Protein AF-A0A6G3Z363-F1 (afdb_monomer_lite)

Foldseek 3Di:
DDDWDKDAAAPVRHDPQPRHRGPKIFTADPVRDGFKMFAAPDDAADPQKDFPDADPVGTTIIGGPPPPDPPVCPPPPPPQPQPADPDQWDKDQFDQFFVGDTDGFDDDVPKGKIKTKQFFCDPVDRDTQKIKIKIAIPDQVVCVVVVHDRMDIFIWGWDDDPVGTTIHRPGNPDDDTDWRCLVVQLVCLLVLHEEEEEFDDVVQSVCSRRVHHYTYHRNGQPPLLNVCVSNLVSQVNCVVVVRNYEYEYEFPLDPCRCPRRVPVNVVSCVVSPGHYDYDDNPD

Radius of gyration: 28.02 Å; chains: 1; bounding box: 51×46×89 Å

pLDDT: mean 88.98, std 11.03, range [45.69, 98.38]

Structure (mmCIF, N/CA/C/O backbone):
data_AF-A0A6G3Z363-F1
#
_entry.id   AF-A0A6G3Z363-F1
#
loop_
_atom_site.group_PDB
_atom_site.id
_atom_site.type_symbol
_atom_site.label_atom_id
_atom_site.label_alt_id
_atom_site.label_comp_id
_atom_site.label_asym_id
_atom_site.label_entity_id
_atom_site.label_seq_id
_atom_site.pdbx_PDB_ins_code
_atom_site.Cartn_x
_atom_site.Cartn_y
_atom_site.Cartn_z
_atom_site.occupancy
_atom_site.B_iso_or_equiv
_atom_site.auth_seq_id
_atom_site.auth_comp_id
_atom_site.auth_asym_id
_atom_site.auth_atom_id
_atom_site.pdbx_PDB_model_num
ATOM 1 N N . MET A 1 1 ? -20.453 2.073 26.637 1.00 46.00 1 MET A N 1
ATOM 2 C CA . MET A 1 1 ? -20.067 0.734 27.133 1.00 46.00 1 MET A CA 1
ATOM 3 C C . MET A 1 1 ? -19.668 0.894 28.586 1.00 46.00 1 MET A C 1
ATOM 5 O O . MET A 1 1 ? -18.731 1.637 28.836 1.00 46.00 1 MET A O 1
ATOM 9 N N . ASN A 1 2 ? -20.384 0.274 29.525 1.00 50.69 2 ASN A N 1
ATOM 10 C CA . ASN A 1 2 ? -19.940 0.257 30.920 1.00 50.69 2 ASN A CA 1
ATOM 11 C C . ASN A 1 2 ? -18.829 -0.789 31.048 1.00 50.69 2 ASN A C 1
ATOM 13 O O . ASN A 1 2 ? -19.009 -1.936 30.629 1.00 50.69 2 ASN A O 1
ATOM 17 N N . ALA A 1 3 ? -17.665 -0.354 31.528 1.00 61.47 3 ALA A N 1
ATOM 18 C CA . ALA A 1 3 ? -16.541 -1.233 31.815 1.00 61.47 3 ALA A CA 1
ATOM 19 C C . ALA A 1 3 ? -16.926 -2.193 32.949 1.00 61.47 3 ALA A C 1
ATOM 21 O O . ALA A 1 3 ? -17.624 -1.795 33.882 1.00 61.47 3 ALA A O 1
ATOM 22 N N . ASP A 1 4 ? -16.493 -3.450 32.852 1.00 76.69 4 ASP A N 1
ATOM 23 C CA . ASP A 1 4 ? -16.643 -4.391 33.961 1.00 76.69 4 ASP A CA 1
ATOM 24 C C . ASP A 1 4 ? -15.776 -3.881 35.124 1.00 76.69 4 ASP A C 1
ATOM 26 O O . ASP A 1 4 ? -14.622 -3.493 34.920 1.00 76.69 4 ASP A O 1
A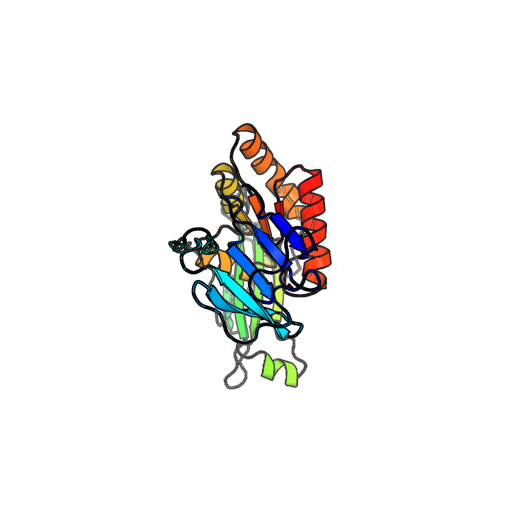TOM 30 N N . ILE A 1 5 ? -16.341 -3.830 36.331 1.00 84.44 5 ILE A N 1
ATOM 31 C CA . ILE A 1 5 ? -15.614 -3.361 37.513 1.00 84.44 5 ILE A CA 1
ATOM 32 C C . ILE A 1 5 ? -14.808 -4.542 38.046 1.00 84.44 5 ILE A C 1
ATOM 34 O O . ILE A 1 5 ? -15.370 -5.569 38.434 1.00 84.44 5 ILE A O 1
ATOM 38 N N . GLN A 1 6 ? -13.486 -4.392 38.048 1.00 91.12 6 GLN A N 1
ATOM 39 C CA . GLN A 1 6 ? -12.559 -5.371 38.601 1.00 91.12 6 GLN A CA 1
ATOM 40 C C . GLN A 1 6 ? -11.977 -4.849 39.913 1.00 91.12 6 GLN A C 1
ATOM 42 O O . GLN A 1 6 ? -11.474 -3.728 39.971 1.00 91.12 6 GLN A O 1
ATOM 47 N N . PHE A 1 7 ? -11.998 -5.686 40.947 1.00 94.81 7 PHE A N 1
ATOM 48 C CA . PHE A 1 7 ? -11.351 -5.401 42.226 1.00 94.81 7 PHE A CA 1
ATOM 49 C C . PHE A 1 7 ? -10.851 -6.685 42.890 1.00 94.81 7 PHE A C 1
ATOM 51 O O . PHE A 1 7 ? -11.268 -7.794 42.552 1.00 94.81 7 PHE A O 1
ATOM 58 N N . GLU A 1 8 ? -9.908 -6.535 43.814 1.00 96.44 8 GLU A N 1
ATOM 59 C CA . GLU A 1 8 ? -9.409 -7.648 44.616 1.00 96.44 8 GLU A CA 1
ATOM 60 C C . GLU A 1 8 ? -10.393 -7.973 45.748 1.00 96.44 8 GLU A C 1
ATOM 62 O O . GLU A 1 8 ? -10.998 -7.071 46.341 1.00 96.44 8 GLU A O 1
ATOM 67 N N . ALA A 1 9 ? -10.563 -9.264 46.039 1.00 96.38 9 ALA A N 1
ATOM 68 C CA . ALA A 1 9 ? -11.307 -9.720 47.205 1.00 96.38 9 ALA A CA 1
ATOM 69 C C . ALA A 1 9 ? -10.742 -9.064 48.473 1.00 96.38 9 ALA A C 1
ATOM 71 O O . ALA A 1 9 ? -9.541 -8.829 48.579 1.00 96.38 9 ALA A O 1
ATOM 72 N N . ASN A 1 10 ? -11.622 -8.747 49.418 1.00 97.25 10 ASN A N 1
ATOM 73 C CA . ASN A 1 10 ? -11.272 -8.079 50.671 1.00 97.25 10 ASN A CA 1
ATOM 74 C C . ASN A 1 10 ? -12.221 -8.524 51.790 1.00 97.25 10 ASN A C 1
ATOM 76 O O . ASN A 1 10 ? -13.160 -9.282 51.557 1.00 97.25 10 ASN A O 1
ATOM 80 N N . ARG A 1 11 ? -12.008 -8.041 53.019 1.00 96.38 11 ARG A N 1
ATOM 81 C CA . ARG A 1 11 ? -12.805 -8.461 54.189 1.00 96.38 11 ARG A CA 1
ATOM 82 C C . ARG A 1 11 ? -14.304 -8.195 54.055 1.00 96.38 11 ARG A C 1
ATOM 84 O O . ARG A 1 11 ? -15.096 -8.921 54.642 1.00 96.38 11 ARG A O 1
ATOM 91 N N . GLN A 1 12 ? -14.692 -7.150 53.328 1.00 96.81 12 GLN A N 1
ATOM 92 C CA . GLN A 1 12 ? -16.099 -6.804 53.104 1.00 96.81 12 GLN A CA 1
ATOM 93 C C . GLN A 1 12 ? -16.704 -7.619 51.957 1.00 96.81 12 GLN A C 1
ATOM 95 O O . GLN A 1 12 ? -17.915 -7.807 51.899 1.00 96.81 12 GLN A O 1
ATOM 100 N N . THR A 1 13 ? -15.875 -8.088 51.025 1.00 95.62 13 THR A N 1
ATOM 101 C CA . THR A 1 13 ? -16.294 -8.877 49.862 1.00 95.62 13 THR A CA 1
ATOM 102 C C . THR A 1 13 ? -15.295 -10.013 49.628 1.00 95.62 13 THR A C 1
ATOM 104 O O . THR A 1 13 ? -14.425 -9.902 48.756 1.00 95.62 13 THR A O 1
ATOM 107 N N . PRO A 1 14 ? -15.365 -11.089 50.434 1.00 97.81 14 PRO A N 1
ATOM 108 C CA . PRO A 1 14 ? -14.481 -12.233 50.268 1.00 97.81 14 PRO A CA 1
ATOM 109 C C . PRO A 1 14 ? -14.791 -12.966 48.961 1.00 97.81 14 PRO A C 1
ATOM 111 O O . PRO A 1 14 ? -15.880 -12.850 48.392 1.00 97.81 14 PRO A O 1
ATOM 114 N N . CYS A 1 15 ? -13.830 -13.751 48.482 1.00 97.62 15 CYS A N 1
ATOM 115 C CA . CYS A 1 15 ? -14.016 -14.586 47.306 1.00 97.62 15 CYS A CA 1
ATOM 116 C C . CYS A 1 15 ? -15.136 -15.609 47.555 1.00 97.62 15 CYS A C 1
ATOM 118 O O . CYS A 1 15 ? -15.002 -16.433 48.459 1.00 97.62 15 CYS A O 1
ATOM 120 N N . PRO A 1 16 ? -16.210 -15.640 46.749 1.00 96.88 16 PRO A N 1
ATOM 121 C CA . PRO A 1 16 ? -17.314 -16.571 46.972 1.00 96.88 16 PRO A CA 1
ATOM 122 C C . PRO A 1 16 ? -16.965 -18.031 46.632 1.00 96.88 16 PRO A C 1
ATOM 124 O O . PRO A 1 16 ? -17.780 -18.907 46.892 1.00 96.88 16 PRO A O 1
ATOM 127 N N . LEU A 1 17 ? -15.783 -18.307 46.061 1.00 97.06 17 LEU A N 1
ATOM 128 C CA . LEU A 1 17 ? -15.316 -19.675 45.798 1.00 97.06 17 LEU A CA 1
ATOM 129 C C . LEU A 1 17 ? -14.542 -20.261 46.980 1.00 97.06 17 LEU A C 1
ATOM 131 O O . LEU A 1 17 ? -14.819 -21.376 47.403 1.00 97.06 17 LEU A O 1
ATOM 135 N N . CYS A 1 18 ? -13.583 -19.507 47.525 1.00 97.56 18 CYS A N 1
ATOM 136 C CA . CYS A 1 18 ? -12.659 -20.005 48.550 1.00 97.56 18 CYS A CA 1
ATOM 137 C C . CYS A 1 18 ? -12.795 -19.317 49.916 1.00 97.56 18 CYS A C 1
ATOM 139 O O . CYS A 1 18 ? -12.091 -19.684 50.849 1.00 97.56 18 CYS A O 1
ATOM 141 N N . GLY A 1 19 ? -13.626 -18.280 50.040 1.00 97.38 19 GLY A N 1
ATOM 142 C CA . GLY A 1 19 ? -13.835 -17.519 51.278 1.00 97.38 19 GLY A CA 1
ATOM 143 C C . GLY A 1 19 ? -12.697 -16.569 51.676 1.00 97.38 19 GLY A C 1
ATOM 144 O O . GLY A 1 19 ? -12.855 -15.808 52.626 1.00 97.38 19 GLY A O 1
ATOM 145 N N . HIS A 1 20 ? -11.568 -16.573 50.962 1.00 97.56 20 HIS A N 1
ATOM 146 C CA . HIS A 1 20 ? -10.430 -15.702 51.264 1.00 97.56 20 HIS A CA 1
ATOM 147 C C . HIS A 1 20 ? -10.678 -14.243 50.858 1.00 97.56 20 HIS A C 1
ATOM 149 O O . HIS A 1 20 ? -11.351 -13.946 49.870 1.00 97.56 20 HIS A O 1
ATOM 155 N N . ASP A 1 21 ? -10.082 -13.333 51.621 1.00 96.88 21 ASP A N 1
ATOM 156 C CA . ASP A 1 21 ? -10.208 -11.879 51.523 1.00 96.88 21 ASP A CA 1
ATOM 157 C C . ASP A 1 21 ? -9.001 -11.207 50.840 1.00 96.88 21 ASP A C 1
ATOM 159 O O . ASP A 1 21 ? -8.745 -10.034 51.080 1.00 96.88 21 ASP A O 1
ATOM 163 N N . HIS A 1 22 ? -8.221 -11.947 50.049 1.00 94.12 22 HIS A N 1
ATOM 164 C CA . HIS A 1 22 ? -7.042 -11.450 49.327 1.00 94.12 22 HIS A CA 1
ATOM 165 C C . HIS A 1 22 ? -6.672 -12.412 48.180 1.00 94.12 22 HIS A C 1
ATOM 167 O O . HIS A 1 22 ? -7.242 -13.498 48.101 1.00 94.12 22 HIS A O 1
ATOM 173 N N . TYR A 1 23 ? -5.780 -12.026 47.256 1.00 93.44 23 TYR A N 1
ATOM 174 C CA . TYR A 1 23 ? -5.258 -12.820 46.117 1.00 93.44 23 TYR A CA 1
ATOM 175 C C . TYR A 1 23 ? -6.280 -13.397 45.113 1.00 93.44 23 TYR A C 1
ATOM 177 O O . TYR A 1 23 ? -5.900 -14.091 44.160 1.00 93.44 23 TYR A O 1
ATOM 185 N N . CYS A 1 24 ? -7.567 -13.091 45.269 1.00 96.88 24 CYS A N 1
ATOM 186 C CA . CYS A 1 24 ? -8.606 -13.379 44.285 1.00 96.88 24 CYS A CA 1
ATOM 187 C C . CYS A 1 24 ? -9.071 -12.086 43.621 1.00 96.88 24 CYS A C 1
ATOM 189 O O . CYS A 1 24 ? -9.275 -11.084 44.300 1.00 96.88 24 CYS A O 1
ATOM 191 N N . PHE A 1 25 ? -9.304 -12.117 42.311 1.00 97.50 25 PHE A N 1
ATOM 192 C CA . PHE A 1 25 ? -9.890 -10.984 41.591 1.00 97.50 25 PHE A CA 1
ATOM 193 C C . PHE A 1 25 ? -11.353 -11.260 41.278 1.00 97.50 25 PHE A C 1
ATOM 195 O O . PHE A 1 25 ? -11.674 -12.297 40.694 1.00 97.50 25 PHE A O 1
ATOM 202 N N . LEU A 1 26 ? -12.222 -10.325 41.654 1.00 97.19 26 LEU A N 1
ATOM 203 C CA . LEU A 1 26 ? -13.659 -10.370 41.422 1.00 97.19 26 LEU A CA 1
ATOM 204 C C . LEU A 1 26 ? -14.001 -9.417 40.276 1.00 97.19 26 LEU A C 1
ATOM 206 O O . LEU A 1 26 ? -13.555 -8.269 40.253 1.00 97.19 26 LEU A O 1
ATOM 210 N N . ILE A 1 27 ? -14.776 -9.906 39.311 1.00 95.00 27 ILE A N 1
ATOM 211 C CA . ILE A 1 27 ? -15.199 -9.141 38.139 1.00 95.00 27 ILE A CA 1
ATOM 212 C C . ILE A 1 27 ? -16.723 -9.071 38.163 1.00 95.00 27 ILE A C 1
ATOM 214 O O . ILE A 1 27 ? -17.412 -10.088 38.004 1.00 95.00 27 ILE A O 1
ATOM 218 N N . GLN A 1 28 ? -17.241 -7.864 38.383 1.00 93.94 28 GLN A N 1
ATOM 219 C CA . GLN A 1 28 ? -18.674 -7.595 38.392 1.00 93.94 28 GLN A CA 1
ATOM 220 C C . GLN A 1 28 ? -19.226 -7.461 36.975 1.00 93.94 28 GLN A C 1
ATOM 222 O O . GLN A 1 28 ? -18.649 -6.771 36.133 1.00 93.94 28 GLN A O 1
ATOM 227 N N . GLY A 1 29 ? -20.366 -8.108 36.733 1.00 87.62 29 GLY A N 1
ATOM 228 C CA . GLY A 1 29 ? -21.167 -7.910 35.532 1.00 87.62 29 GLY A CA 1
ATOM 229 C C . GLY A 1 29 ? -22.040 -6.656 35.598 1.00 87.62 29 GLY A C 1
ATOM 230 O O . GLY A 1 29 ? -22.003 -5.883 36.555 1.00 87.62 29 GLY A O 1
ATOM 231 N N . LEU A 1 30 ? -22.880 -6.472 34.576 1.00 82.12 30 LEU A N 1
ATOM 232 C CA . LEU A 1 30 ? -23.729 -5.280 34.418 1.00 82.12 30 LEU A CA 1
ATOM 233 C C . LEU A 1 30 ? -24.765 -5.099 35.537 1.00 82.12 30 LEU A C 1
ATOM 235 O O . LEU A 1 30 ? -25.173 -3.976 35.812 1.00 82.12 30 LEU A O 1
ATOM 239 N N . GLU A 1 31 ? -25.178 -6.191 36.178 1.00 86.25 31 GLU A N 1
ATOM 240 C CA . GLU A 1 31 ? -26.156 -6.190 37.274 1.00 86.25 31 GLU A CA 1
ATOM 241 C C . GLU A 1 31 ? -25.492 -6.030 38.657 1.00 86.25 31 GLU A C 1
ATOM 243 O O . GLU A 1 31 ? -26.151 -6.155 39.683 1.00 86.25 31 GLU A O 1
ATOM 248 N N . GLY A 1 32 ? -24.174 -5.789 38.712 1.00 89.25 32 GLY A N 1
ATOM 249 C CA . GLY A 1 32 ? -23.414 -5.641 39.962 1.00 89.25 32 GLY A CA 1
ATOM 250 C C . GLY A 1 32 ? -23.079 -6.961 40.670 1.00 89.25 32 GLY A C 1
ATOM 251 O O . GLY A 1 32 ? -22.354 -6.971 41.665 1.00 89.25 32 GLY A O 1
ATOM 252 N N . HIS A 1 33 ? -23.555 -8.092 40.152 1.00 92.50 33 HIS A N 1
ATOM 253 C CA . HIS A 1 33 ? -23.184 -9.420 40.632 1.00 92.50 33 HIS A CA 1
ATOM 254 C C . HIS A 1 33 ? -21.774 -9.818 40.177 1.00 92.50 33 HIS A C 1
ATOM 256 O O . HIS A 1 33 ? -21.341 -9.447 39.086 1.00 92.50 33 HIS A O 1
ATOM 262 N N . ILE A 1 34 ? -21.065 -10.610 40.991 1.00 95.69 34 ILE A N 1
ATOM 263 C CA . ILE A 1 34 ? -19.789 -11.209 40.582 1.00 95.69 34 ILE A CA 1
ATOM 264 C C . ILE A 1 34 ? -20.073 -12.298 39.543 1.00 95.69 34 ILE A C 1
ATOM 266 O O . ILE A 1 34 ? -20.633 -13.344 39.870 1.00 95.69 34 ILE A O 1
ATOM 270 N N . ASP A 1 35 ? -19.669 -12.055 38.300 1.00 95.06 35 ASP A N 1
ATOM 271 C CA . ASP A 1 35 ? -19.890 -12.986 37.189 1.00 95.06 35 ASP A CA 1
ATOM 272 C C . ASP A 1 35 ? -18.637 -13.789 36.844 1.00 95.06 35 ASP A C 1
ATOM 274 O O . ASP A 1 35 ? -18.745 -14.898 36.313 1.00 95.06 35 ASP A O 1
ATOM 278 N N . LYS A 1 36 ? -17.445 -13.256 37.147 1.00 96.25 36 LYS A N 1
ATOM 279 C CA . LYS A 1 36 ? -16.171 -13.956 36.949 1.00 96.25 36 LYS A CA 1
ATOM 280 C C . LYS A 1 36 ? -15.221 -13.753 38.115 1.00 96.25 36 LYS A C 1
ATOM 282 O O . LYS A 1 36 ? -15.205 -12.694 38.741 1.00 96.25 36 LYS A O 1
ATOM 287 N N . ILE A 1 37 ? -14.417 -14.778 38.375 1.00 97.38 37 ILE A N 1
ATOM 288 C CA . ILE A 1 37 ? -13.449 -14.799 39.470 1.00 97.38 37 ILE A CA 1
ATOM 289 C C . ILE A 1 37 ? -12.149 -15.422 38.984 1.00 97.38 37 ILE A C 1
ATOM 291 O O . ILE A 1 37 ? -12.167 -16.465 38.333 1.00 97.38 37 ILE A O 1
ATOM 295 N N . VAL A 1 38 ? -11.026 -14.806 39.340 1.00 97.69 38 VAL A N 1
ATOM 296 C CA . VAL A 1 38 ? -9.708 -15.446 39.282 1.00 97.69 38 VAL A CA 1
ATOM 297 C C . VAL A 1 38 ? -9.354 -15.881 40.697 1.00 97.69 38 VAL A C 1
ATOM 299 O O . VAL A 1 38 ? -9.146 -15.022 41.555 1.00 97.69 38 VAL A O 1
ATOM 302 N N . CYS A 1 39 ? -9.322 -17.188 40.953 1.00 98.00 39 CYS A N 1
ATOM 303 C CA . CYS A 1 39 ? -9.099 -17.748 42.284 1.00 98.00 39 CYS A CA 1
ATOM 304 C C . CYS A 1 39 ? -7.811 -18.575 42.341 1.00 98.00 39 CYS A C 1
ATOM 306 O O . CYS A 1 39 ? -7.555 -19.409 41.474 1.00 98.00 39 CYS A O 1
ATOM 308 N N . GLN A 1 40 ? -7.011 -18.342 43.384 1.00 97.38 40 GLN A N 1
ATOM 309 C CA . GLN A 1 40 ? -5.749 -19.044 43.632 1.00 97.38 40 GLN A CA 1
ATOM 310 C C . GLN A 1 40 ? -5.926 -20.403 44.327 1.00 97.38 40 GLN A C 1
ATOM 312 O O . GLN A 1 40 ? -5.070 -21.267 44.175 1.00 97.38 40 GLN A O 1
ATOM 317 N N . TRP A 1 41 ? -6.998 -20.578 45.104 1.00 97.44 41 TRP A N 1
ATOM 318 C CA . TRP A 1 41 ? -7.154 -21.715 46.027 1.00 97.44 41 TRP A CA 1
ATOM 319 C C . TRP A 1 41 ? -8.259 -22.696 45.645 1.00 97.44 41 TRP A C 1
ATOM 321 O O . TRP A 1 41 ? -8.462 -23.688 46.333 1.00 97.44 41 TRP A O 1
ATOM 331 N N . THR A 1 42 ? -9.023 -22.398 44.596 1.00 97.56 42 THR A N 1
ATOM 332 C CA . THR A 1 42 ? -10.075 -23.288 44.098 1.00 97.56 42 THR A CA 1
ATOM 333 C C . THR A 1 42 ? -9.573 -23.970 42.838 1.00 97.56 42 THR A C 1
ATOM 335 O O . THR A 1 42 ? -9.285 -23.290 41.853 1.00 97.56 42 THR A O 1
ATOM 338 N N . ASP A 1 43 ? -9.494 -25.298 42.869 1.00 96.00 43 ASP A N 1
ATOM 339 C CA . ASP A 1 43 ? -9.109 -26.105 41.710 1.00 96.00 43 ASP A CA 1
ATOM 340 C C . ASP A 1 43 ? -10.333 -26.570 40.909 1.00 96.00 43 ASP A C 1
ATOM 342 O O . ASP A 1 43 ? -10.352 -26.479 39.679 1.00 96.00 43 ASP A O 1
ATOM 346 N N . GLU A 1 44 ? -11.392 -27.007 41.587 1.00 96.88 44 GLU A N 1
ATOM 347 C CA . GLU A 1 44 ? -12.627 -27.485 40.960 1.00 96.88 44 GLU A CA 1
ATOM 348 C C . GLU A 1 44 ? -13.767 -26.484 41.150 1.00 96.88 44 GLU A C 1
ATOM 350 O O . GLU A 1 44 ? -13.906 -25.870 42.206 1.00 96.88 44 GLU A O 1
ATOM 355 N N . ALA A 1 45 ? -14.579 -26.284 40.109 1.00 96.19 45 ALA A N 1
ATOM 356 C CA . ALA A 1 45 ? -15.662 -25.309 40.163 1.00 96.19 45 ALA A CA 1
ATOM 357 C C . ALA A 1 45 ? -16.798 -25.810 41.079 1.00 96.19 45 ALA A C 1
ATOM 359 O O . ALA A 1 45 ? -17.319 -26.900 40.832 1.00 96.19 45 ALA A O 1
ATOM 360 N N . PRO A 1 46 ? -17.207 -25.038 42.104 1.00 96.31 46 PRO A N 1
ATOM 361 C CA . PRO A 1 46 ? -18.341 -25.399 42.949 1.00 96.31 46 PRO A CA 1
ATOM 362 C C . PRO A 1 46 ? -19.673 -25.254 42.198 1.00 96.31 46 PRO A C 1
ATOM 364 O O . PRO A 1 46 ? -19.740 -24.702 41.097 1.00 96.31 46 PRO A O 1
ATOM 367 N N . GLU A 1 47 ? -20.763 -25.722 42.810 1.00 97.00 47 GLU A N 1
ATOM 368 C CA . GLU A 1 47 ? -22.102 -25.612 42.230 1.00 97.00 47 GLU A CA 1
ATOM 369 C C . GLU A 1 47 ? -22.454 -24.154 41.877 1.00 97.00 47 GLU A C 1
ATOM 371 O O . GLU A 1 47 ? -22.192 -23.216 42.631 1.00 97.00 47 GLU A O 1
ATOM 376 N N . GLY A 1 48 ? -23.028 -23.955 40.687 1.00 96.12 48 GLY A N 1
ATOM 377 C CA . GLY A 1 48 ? -23.344 -22.626 40.159 1.00 96.12 48 GLY A CA 1
ATOM 378 C C . GLY A 1 48 ? -22.169 -21.904 39.491 1.00 96.12 48 GLY A C 1
ATOM 379 O O . GLY A 1 48 ? -22.360 -20.791 39.001 1.00 96.12 48 GLY A O 1
ATOM 380 N N . TRP A 1 49 ? -20.990 -22.524 39.406 1.00 97.56 49 TRP A N 1
ATOM 381 C CA . TRP A 1 49 ? -19.819 -21.996 38.708 1.00 97.56 49 TRP A CA 1
ATOM 382 C C . TRP A 1 49 ? -19.267 -23.006 37.705 1.00 97.56 49 TRP A C 1
ATOM 384 O O . TRP A 1 49 ? -19.355 -24.213 37.901 1.00 97.56 49 TRP A O 1
ATOM 394 N N . ASP A 1 50 ? -18.655 -22.499 36.640 1.00 96.81 50 ASP A N 1
ATOM 395 C CA . ASP A 1 50 ? -17.924 -23.297 35.661 1.00 96.81 50 ASP A CA 1
ATOM 396 C C . ASP A 1 50 ? -16.479 -22.773 35.564 1.00 96.81 50 ASP A C 1
ATOM 398 O O . ASP A 1 50 ? -16.243 -21.559 35.503 1.00 96.81 50 ASP A O 1
ATOM 402 N N . ARG A 1 51 ? -15.489 -23.677 35.549 1.00 97.06 51 ARG A N 1
ATOM 403 C CA . ARG A 1 51 ? -14.078 -23.322 35.324 1.00 97.06 51 ARG A CA 1
ATOM 404 C C . ARG A 1 51 ? -13.874 -23.075 33.832 1.00 97.06 51 ARG A C 1
ATOM 406 O O . ARG A 1 51 ? -14.012 -23.988 33.026 1.00 97.06 51 ARG A O 1
ATOM 413 N N . THR A 1 52 ? -13.557 -21.840 33.459 1.00 95.50 52 THR A N 1
ATOM 414 C CA . THR A 1 52 ? -13.431 -21.418 32.054 1.00 95.50 52 THR A CA 1
ATOM 415 C C . THR A 1 52 ? -11.988 -21.316 31.578 1.00 95.50 52 THR A C 1
ATOM 417 O O . THR A 1 52 ? -11.752 -21.204 30.376 1.00 95.50 52 THR A O 1
ATOM 420 N N . GLY A 1 53 ? -11.013 -21.379 32.486 1.00 95.25 53 GLY A N 1
ATOM 421 C CA . GLY A 1 53 ? -9.607 -21.408 32.110 1.00 95.25 53 GLY A CA 1
ATOM 422 C C . GLY A 1 53 ? -8.651 -21.327 33.291 1.00 95.25 53 GLY A C 1
ATOM 423 O O . GLY A 1 53 ? -9.027 -21.538 34.446 1.00 95.25 53 GLY A O 1
ATOM 424 N N . THR A 1 54 ? -7.407 -20.998 32.962 1.00 97.38 54 THR A N 1
ATOM 425 C CA . THR A 1 54 ? -6.310 -20.785 33.905 1.00 97.38 54 THR A CA 1
ATOM 426 C C . THR A 1 54 ? -5.511 -19.566 33.435 1.00 97.38 54 THR A C 1
ATOM 428 O O . THR A 1 54 ? -5.293 -19.395 32.234 1.00 97.38 54 THR A O 1
ATOM 431 N N . THR A 1 55 ? -5.110 -18.686 34.347 1.00 95.12 55 THR A N 1
ATOM 432 C CA . THR A 1 55 ? -4.245 -17.532 34.055 1.00 95.12 55 THR A CA 1
ATOM 433 C C . THR A 1 55 ? -2.794 -17.962 33.805 1.00 95.12 55 THR A C 1
ATOM 435 O O . THR A 1 55 ? -2.405 -19.097 34.078 1.00 95.12 55 THR A O 1
ATOM 438 N N . LYS A 1 56 ? -1.952 -17.042 33.308 1.00 94.00 56 LYS A N 1
ATOM 439 C CA . LYS A 1 56 ? -0.520 -17.310 33.059 1.00 94.00 56 LYS A CA 1
ATOM 440 C C . LYS A 1 56 ? 0.260 -17.711 34.320 1.00 94.00 56 LYS A C 1
ATOM 442 O O . LYS A 1 56 ? 1.237 -18.438 34.210 1.00 94.00 56 LYS A O 1
ATOM 447 N N . ASP A 1 57 ? -0.169 -17.246 35.491 1.00 93.94 57 ASP A N 1
ATOM 448 C CA . ASP A 1 57 ? 0.411 -17.582 36.799 1.00 93.94 57 ASP A CA 1
ATOM 449 C C . ASP A 1 57 ? -0.217 -18.836 37.443 1.00 93.94 57 ASP A C 1
ATOM 451 O O . ASP A 1 57 ? 0.086 -19.154 38.588 1.00 93.94 57 ASP A O 1
ATOM 455 N N . GLY A 1 58 ? -1.074 -19.566 36.719 1.00 95.19 58 GLY A N 1
ATOM 456 C CA . GLY A 1 58 ? -1.618 -20.855 37.155 1.00 95.19 58 GLY A CA 1
ATOM 457 C C . GLY A 1 58 ? -2.930 -20.792 37.944 1.00 95.19 58 GLY A C 1
ATOM 458 O O . GLY A 1 58 ? -3.456 -21.841 38.308 1.00 95.19 58 GLY A O 1
ATOM 459 N N . ARG A 1 59 ? -3.503 -19.606 38.182 1.00 97.06 59 ARG A N 1
ATOM 460 C CA . ARG A 1 59 ? -4.772 -19.456 38.920 1.00 97.06 59 ARG A CA 1
ATOM 461 C C . ARG A 1 59 ? -5.980 -19.854 38.082 1.00 97.06 59 ARG A C 1
ATOM 463 O O . ARG A 1 59 ? -6.033 -19.591 36.881 1.00 97.06 59 ARG A O 1
ATOM 470 N N . GLY A 1 60 ? -6.983 -20.455 38.715 1.00 97.50 60 GLY A N 1
ATOM 471 C CA . GLY A 1 60 ? -8.221 -20.844 38.044 1.00 97.50 60 GLY A CA 1
ATOM 472 C C . GLY A 1 60 ? -9.089 -19.632 37.698 1.00 97.50 60 GLY A C 1
ATOM 473 O O . GLY A 1 60 ? -9.263 -18.726 38.513 1.00 97.50 60 GLY A O 1
ATOM 474 N N . ILE A 1 61 ? -9.654 -19.621 36.489 1.00 97.56 61 ILE A N 1
ATOM 475 C CA . ILE A 1 61 ? -10.659 -18.643 36.059 1.00 97.56 61 ILE A CA 1
ATOM 476 C C . ILE A 1 61 ? -12.023 -19.326 36.093 1.00 97.56 61 ILE A C 1
ATOM 478 O O . ILE A 1 61 ? -12.236 -20.343 35.430 1.00 97.56 61 ILE A O 1
ATOM 482 N N . PHE A 1 62 ? -12.954 -18.739 36.832 1.00 97.44 62 PHE A N 1
ATOM 483 C CA . PHE A 1 62 ? -14.296 -19.262 37.045 1.00 97.44 62 PHE A CA 1
ATOM 484 C C . PHE A 1 62 ? -15.335 -18.259 36.562 1.00 97.44 62 PHE A C 1
ATOM 486 O O . PHE A 1 62 ? -15.129 -17.043 36.610 1.00 97.44 62 PHE A O 1
ATOM 493 N N . SER A 1 63 ? -16.457 -18.756 36.061 1.00 96.31 63 SER A N 1
ATOM 494 C CA . SER A 1 63 ? -17.591 -17.936 35.638 1.00 96.31 63 SER A CA 1
ATOM 495 C C . SER A 1 63 ? -18.878 -18.487 36.227 1.00 96.31 63 SER A C 1
ATOM 497 O O . SER A 1 63 ? -19.075 -19.700 36.246 1.00 96.31 63 SER A O 1
ATOM 499 N N . ARG A 1 64 ? -19.744 -17.603 36.721 1.00 96.06 64 ARG A N 1
ATOM 500 C CA . ARG A 1 64 ? -21.037 -17.990 37.286 1.00 96.06 64 ARG A CA 1
ATOM 501 C C . ARG A 1 64 ? -21.895 -18.600 36.176 1.00 96.06 64 ARG A C 1
ATOM 503 O O . ARG A 1 64 ? -22.020 -18.021 35.096 1.00 96.06 64 ARG A O 1
ATOM 510 N N . ARG A 1 65 ? -22.472 -19.777 36.409 1.00 94.81 65 ARG A N 1
ATOM 511 C CA . ARG A 1 65 ? -23.293 -20.483 35.420 1.00 94.81 65 ARG A CA 1
ATOM 512 C C . ARG A 1 65 ? -24.500 -19.620 35.056 1.00 94.81 65 ARG A C 1
ATOM 514 O O . ARG A 1 65 ? -25.195 -19.108 35.928 1.00 94.81 65 ARG A O 1
ATOM 521 N N . GLY A 1 66 ? -24.733 -19.429 33.760 1.00 90.00 66 GLY A N 1
ATOM 522 C CA . GLY A 1 66 ? -25.795 -18.549 33.261 1.00 90.00 66 GLY A CA 1
ATOM 523 C C . GLY A 1 66 ? -25.452 -17.056 33.269 1.00 90.00 66 GLY A C 1
ATOM 524 O O . GLY A 1 66 ? -26.198 -16.281 32.669 1.00 90.00 66 GLY A O 1
ATOM 525 N N . ALA A 1 67 ? -24.313 -16.638 33.843 1.00 88.25 67 ALA A N 1
ATOM 526 C CA . ALA A 1 67 ? -23.801 -15.300 33.579 1.00 88.25 67 ALA A CA 1
ATOM 527 C C . ALA A 1 67 ? -23.592 -15.169 32.072 1.00 88.25 67 ALA A C 1
ATOM 529 O O . ALA A 1 67 ? -22.967 -16.032 31.441 1.00 88.25 67 ALA A O 1
ATOM 530 N N . ARG A 1 68 ? -24.134 -14.100 31.477 1.00 72.69 68 ARG A N 1
ATOM 531 C CA . ARG A 1 68 ? -23.885 -13.793 30.071 1.00 72.69 68 ARG A CA 1
ATOM 532 C C . ARG A 1 68 ? -22.383 -13.629 29.913 1.00 72.69 68 ARG A C 1
ATOM 534 O O . ARG A 1 68 ? -21.826 -12.573 30.205 1.00 72.69 68 ARG A O 1
ATOM 541 N N . GLN A 1 69 ? -21.716 -14.661 29.400 1.00 66.50 69 GLN A N 1
ATOM 542 C CA . GLN A 1 69 ? -20.428 -14.444 28.782 1.00 66.50 69 GLN A CA 1
ATOM 543 C C . GLN A 1 69 ? -20.704 -13.395 27.716 1.00 66.50 69 GLN A C 1
ATOM 545 O O . GLN A 1 69 ? -21.488 -13.640 26.794 1.00 66.50 69 GLN A O 1
ATOM 550 N N . LYS A 1 70 ? -20.091 -12.213 27.850 1.00 60.69 70 LYS A N 1
ATOM 551 C CA . LYS A 1 70 ? -19.807 -11.406 26.674 1.00 60.69 70 LYS A CA 1
ATOM 552 C C . LYS A 1 70 ? -19.044 -12.368 25.776 1.00 60.69 70 LYS A C 1
ATOM 554 O O . LYS A 1 70 ? -17.837 -12.547 25.939 1.00 60.69 70 LYS A O 1
ATOM 559 N N . ARG A 1 71 ? -19.756 -13.043 24.860 1.00 52.59 71 ARG A N 1
ATOM 560 C CA . ARG A 1 71 ? -19.158 -13.449 23.600 1.00 52.59 71 ARG A CA 1
ATOM 561 C C . ARG A 1 71 ? -18.419 -12.189 23.219 1.00 52.59 71 ARG A C 1
ATOM 563 O O . ARG A 1 71 ? -19.046 -11.125 23.210 1.00 52.59 71 ARG A O 1
ATOM 570 N N . LYS A 1 72 ? -17.092 -12.262 23.071 1.00 53.91 72 LYS A N 1
ATOM 571 C CA . LYS A 1 72 ? -16.414 -11.203 22.339 1.00 53.91 72 LYS A CA 1
ATOM 572 C C . LYS A 1 72 ? -17.286 -11.084 21.102 1.00 53.91 72 LYS A C 1
ATOM 574 O O . LYS A 1 72 ? -17.377 -12.050 20.344 1.00 53.91 72 LYS A O 1
ATOM 579 N N . HIS A 1 73 ? -18.048 -9.997 21.006 1.00 45.69 73 HIS A N 1
ATOM 580 C CA . HIS A 1 73 ? -18.608 -9.581 19.747 1.00 45.69 73 HIS A CA 1
ATOM 581 C C . HIS A 1 73 ? -17.323 -9.249 19.004 1.00 45.69 73 HIS A C 1
ATOM 583 O O . HIS A 1 73 ? -16.836 -8.125 19.018 1.00 45.69 73 HIS A O 1
ATOM 589 N N . PHE A 1 74 ? -16.684 -10.290 18.461 1.00 48.47 74 PHE A N 1
ATOM 590 C CA . PHE A 1 74 ? -16.051 -10.125 17.189 1.00 48.47 74 PHE A CA 1
ATOM 591 C C . PHE A 1 74 ? -17.144 -9.427 16.385 1.00 48.47 74 PHE A C 1
ATOM 593 O O . PHE A 1 74 ? -18.299 -9.887 16.450 1.00 48.47 74 PHE A O 1
ATOM 600 N N . PRO A 1 75 ? -16.851 -8.249 15.807 1.00 52.44 75 PRO A N 1
ATOM 601 C CA . PRO A 1 75 ? -17.807 -7.639 14.897 1.00 52.44 75 PRO A CA 1
ATOM 602 C C . PRO A 1 75 ? -18.315 -8.770 14.010 1.00 52.44 75 PRO A C 1
ATOM 604 O O . PRO A 1 75 ? -17.505 -9.637 13.654 1.00 52.44 75 PRO A O 1
ATOM 607 N N . ASP A 1 76 ? -19.641 -8.838 13.828 1.00 52.91 76 ASP A N 1
ATOM 608 C CA . ASP A 1 76 ? -20.304 -9.885 13.045 1.00 52.91 76 ASP A CA 1
ATOM 609 C C . ASP A 1 76 ? -19.372 -10.281 11.914 1.00 52.91 76 ASP A C 1
ATOM 611 O O . ASP A 1 76 ? -18.863 -9.376 11.256 1.00 52.91 76 ASP A O 1
ATOM 615 N N . ILE A 1 77 ? -19.035 -11.570 11.778 1.00 51.31 77 ILE A N 1
ATOM 616 C CA . ILE A 1 77 ? -18.085 -12.013 10.753 1.00 51.31 77 ILE A CA 1
ATOM 617 C C . ILE A 1 77 ? -18.654 -11.526 9.424 1.00 51.31 77 ILE A C 1
ATOM 619 O O . ILE A 1 77 ? -19.587 -12.118 8.883 1.00 51.31 77 ILE A O 1
ATOM 623 N N . VAL A 1 78 ? -18.148 -10.385 8.959 1.00 57.34 78 VAL A N 1
ATOM 624 C CA . VAL A 1 78 ? -18.579 -9.785 7.714 1.00 57.34 78 VAL A CA 1
ATOM 625 C C . VAL A 1 78 ? -17.882 -10.631 6.681 1.00 57.34 78 VAL A C 1
ATOM 627 O O . VAL A 1 78 ? -16.665 -10.552 6.514 1.00 57.34 78 VAL A O 1
ATOM 630 N N . GLU A 1 79 ? -18.649 -11.505 6.043 1.00 59.09 79 GLU A N 1
ATOM 631 C CA . GLU A 1 79 ? -18.173 -12.190 4.861 1.00 59.09 79 GLU A CA 1
ATOM 632 C C . GLU A 1 79 ? -17.820 -11.114 3.832 1.00 59.09 79 GLU A C 1
ATOM 634 O O . GLU A 1 79 ? -18.688 -10.410 3.306 1.00 59.09 79 GLU A O 1
ATOM 639 N N . LEU A 1 80 ? -16.520 -10.931 3.608 1.00 61.59 80 LEU A N 1
ATOM 640 C CA . LEU A 1 80 ? -16.033 -10.035 2.577 1.00 61.59 80 LEU A CA 1
ATOM 641 C C . LEU A 1 80 ? -16.457 -10.627 1.236 1.00 61.59 80 LEU A C 1
ATOM 643 O O . LEU A 1 80 ? -15.936 -11.655 0.804 1.00 61.59 80 LEU A O 1
ATOM 647 N N . LYS A 1 81 ? -17.408 -9.972 0.569 1.00 72.06 81 LYS A N 1
ATOM 648 C CA . LYS A 1 81 ? -17.681 -10.246 -0.839 1.00 72.06 81 LYS A CA 1
ATOM 649 C C . LYS A 1 81 ? -16.487 -9.746 -1.636 1.00 72.06 81 LYS A C 1
ATOM 651 O O . LYS A 1 81 ? -16.316 -8.544 -1.820 1.00 72.06 81 LYS A O 1
ATOM 656 N N . ILE A 1 82 ? -15.638 -10.678 -2.053 1.00 80.38 82 ILE A N 1
ATOM 657 C CA . ILE A 1 82 ? -14.473 -10.370 -2.874 1.00 80.38 82 ILE A CA 1
ATOM 658 C C . ILE A 1 82 ? -14.972 -10.036 -4.277 1.00 80.38 82 ILE A C 1
ATOM 660 O O . ILE A 1 82 ? -15.325 -10.916 -5.059 1.00 80.38 82 ILE A O 1
ATOM 664 N N . GLU A 1 83 ? -14.998 -8.749 -4.595 1.00 82.00 83 GLU A N 1
ATOM 665 C CA . GLU A 1 83 ? -15.176 -8.274 -5.961 1.00 82.00 83 GLU A CA 1
ATOM 666 C C . GLU A 1 83 ? -13.794 -8.111 -6.590 1.00 82.00 83 GLU A C 1
ATOM 668 O O . GLU A 1 83 ? -13.104 -7.114 -6.378 1.00 82.00 83 GLU A O 1
ATOM 673 N N . HIS A 1 84 ? -13.354 -9.127 -7.334 1.00 80.88 84 HIS A N 1
ATOM 674 C CA . HIS A 1 84 ? -12.068 -9.079 -8.020 1.00 80.88 84 HIS A CA 1
ATOM 675 C C . HIS A 1 84 ? -12.007 -7.871 -8.958 1.00 80.88 84 HIS A C 1
ATOM 677 O O . HIS A 1 84 ? -12.829 -7.734 -9.868 1.00 80.88 84 HIS A O 1
ATOM 683 N N . ARG A 1 85 ? -11.002 -7.010 -8.773 1.00 84.38 85 ARG A N 1
ATOM 684 C CA . ARG A 1 85 ? -10.759 -5.911 -9.710 1.00 84.38 85 ARG A CA 1
ATOM 685 C C . ARG A 1 85 ? -10.095 -6.447 -10.975 1.00 84.38 85 ARG A C 1
ATOM 687 O O . ARG A 1 85 ? -9.179 -7.263 -10.902 1.00 84.38 85 ARG A O 1
ATOM 694 N N . GLY A 1 86 ? -10.560 -5.979 -12.131 1.00 83.75 86 GLY A N 1
ATOM 695 C CA . GLY A 1 86 ? -9.973 -6.310 -13.430 1.00 83.75 86 GLY A CA 1
ATOM 696 C C . GLY A 1 86 ? -8.584 -5.695 -13.651 1.00 83.75 86 GLY A C 1
ATOM 697 O O . GLY A 1 86 ? -8.079 -4.904 -12.843 1.00 83.75 86 GLY A O 1
ATOM 698 N N . ASP A 1 87 ? -7.980 -6.054 -14.785 1.00 88.62 87 ASP A N 1
ATOM 699 C CA . ASP A 1 87 ? -6.704 -5.518 -15.283 1.00 88.62 87 ASP A CA 1
ATOM 700 C C . ASP A 1 87 ? -5.536 -5.664 -14.297 1.00 88.62 87 ASP A C 1
ATOM 702 O O . ASP A 1 87 ? -4.730 -4.744 -14.094 1.00 88.62 87 ASP A O 1
ATOM 706 N N . ILE A 1 88 ? -5.467 -6.825 -13.645 1.00 90.50 88 ILE A N 1
ATOM 707 C CA . ILE A 1 88 ? -4.329 -7.215 -12.817 1.00 90.50 88 ILE A CA 1
ATOM 708 C C . ILE A 1 88 ? -3.195 -7.651 -13.756 1.00 90.50 88 ILE A C 1
ATOM 710 O O . ILE A 1 88 ? -3.400 -8.545 -14.579 1.00 90.50 88 ILE A O 1
ATOM 714 N N . PRO A 1 89 ? -2.002 -7.042 -13.671 1.00 93.12 89 PRO A N 1
ATOM 715 C CA . PRO A 1 89 ? -0.873 -7.454 -14.485 1.00 93.12 89 PRO A CA 1
ATOM 716 C C . PRO A 1 89 ? -0.452 -8.886 -14.139 1.00 93.12 89 PRO A C 1
ATOM 718 O O . PRO A 1 89 ? -0.422 -9.292 -12.978 1.00 93.12 89 PRO A O 1
ATOM 721 N N . GLU A 1 90 ? -0.091 -9.648 -15.166 1.00 94.31 90 GLU A N 1
ATOM 722 C CA . GLU A 1 90 ? 0.316 -11.044 -15.028 1.00 94.31 90 GLU A CA 1
ATOM 723 C C . GLU A 1 90 ? 1.829 -11.210 -15.165 1.00 94.31 90 GLU A C 1
ATOM 725 O O . GLU A 1 90 ? 2.517 -10.437 -15.843 1.00 94.31 90 GLU A O 1
ATOM 730 N N . TRP A 1 91 ? 2.345 -12.267 -14.539 1.00 94.88 91 TRP A N 1
ATOM 731 C CA . TRP A 1 91 ? 3.718 -12.702 -14.746 1.00 94.88 91 TRP A CA 1
ATOM 732 C C . TRP A 1 91 ? 3.887 -13.300 -16.142 1.00 94.88 91 TRP A C 1
ATOM 734 O O . TRP A 1 91 ? 3.132 -14.174 -16.560 1.00 94.88 91 TRP A O 1
ATOM 744 N N . LYS A 1 92 ? 4.936 -12.864 -16.832 1.00 94.88 92 LYS A N 1
ATOM 745 C CA . LYS A 1 92 ? 5.319 -13.288 -18.176 1.00 94.88 92 LYS A CA 1
ATOM 746 C C . LYS A 1 92 ? 6.699 -13.930 -18.144 1.00 94.88 92 LYS A C 1
ATOM 748 O O . LYS A 1 92 ? 7.553 -13.571 -17.337 1.00 94.88 92 LYS A O 1
ATOM 753 N N . ASP A 1 93 ? 6.928 -14.861 -19.055 1.00 92.69 93 ASP A N 1
ATOM 754 C CA . ASP A 1 93 ? 8.220 -15.512 -19.313 1.00 92.69 93 ASP A CA 1
ATOM 755 C C . ASP A 1 93 ? 9.111 -14.729 -20.299 1.00 92.69 93 ASP A C 1
ATOM 757 O O . ASP A 1 93 ? 10.204 -15.164 -20.667 1.00 92.69 93 ASP A O 1
ATOM 761 N N . HIS A 1 94 ? 8.652 -13.553 -20.718 1.00 91.06 94 HIS A N 1
ATOM 762 C CA . HIS A 1 94 ? 9.339 -12.647 -21.623 1.00 91.06 94 HIS A CA 1
ATOM 763 C C . HIS A 1 94 ? 9.174 -11.199 -21.157 1.00 91.06 94 HIS A C 1
ATOM 765 O O . HIS A 1 94 ? 8.251 -10.859 -20.413 1.00 91.06 94 HIS A O 1
ATOM 771 N N . LEU A 1 95 ? 10.067 -10.341 -21.635 1.00 90.31 95 LEU A N 1
ATOM 772 C CA . LEU A 1 95 ? 9.923 -8.892 -21.583 1.00 90.31 95 LEU A CA 1
ATOM 773 C C . LEU A 1 95 ? 9.644 -8.354 -22.976 1.00 90.31 95 LEU A C 1
ATOM 775 O O . LEU A 1 95 ? 10.016 -8.974 -23.967 1.00 90.31 95 LEU A O 1
ATOM 779 N N . LEU A 1 96 ? 9.010 -7.192 -23.039 1.00 85.75 96 LEU A N 1
ATOM 780 C CA . LEU A 1 96 ? 9.011 -6.396 -24.254 1.00 85.75 96 LEU A CA 1
ATOM 781 C C . LEU A 1 96 ? 10.204 -5.445 -24.183 1.00 85.75 96 LEU A C 1
ATOM 783 O O . LEU A 1 96 ? 10.386 -4.752 -23.177 1.00 85.75 96 LEU A O 1
ATOM 787 N N . ASP A 1 97 ? 11.040 -5.455 -25.213 1.00 83.31 97 ASP A N 1
ATOM 788 C CA . ASP A 1 97 ? 12.171 -4.544 -25.314 1.00 83.31 97 ASP A CA 1
ATOM 789 C C . ASP A 1 97 ? 11.732 -3.103 -25.613 1.00 83.31 97 ASP A C 1
ATOM 791 O O . ASP A 1 97 ? 10.547 -2.759 -25.591 1.00 83.31 97 ASP A O 1
ATOM 795 N N . MET A 1 98 ? 12.707 -2.234 -25.888 1.00 78.88 98 MET A N 1
ATOM 796 C CA . MET A 1 98 ? 12.451 -0.820 -26.171 1.00 78.88 98 MET A CA 1
ATOM 797 C C . MET A 1 98 ? 11.588 -0.595 -27.425 1.00 78.88 98 MET A C 1
ATOM 799 O O . MET A 1 98 ? 10.979 0.465 -27.540 1.00 78.88 98 MET A O 1
ATOM 803 N N . ARG A 1 99 ? 11.524 -1.581 -28.330 1.00 77.69 99 ARG A N 1
ATOM 804 C CA . ARG A 1 99 ? 10.761 -1.581 -29.587 1.00 77.69 99 ARG A CA 1
ATOM 805 C C . ARG A 1 99 ? 9.472 -2.404 -29.501 1.00 77.69 99 ARG A C 1
ATOM 807 O O . ARG A 1 99 ? 8.733 -2.485 -30.477 1.00 77.69 99 ARG A O 1
ATOM 814 N N . GLY A 1 100 ? 9.183 -3.001 -28.344 1.00 80.50 100 GLY A N 1
ATOM 815 C CA . GLY A 1 100 ? 8.034 -3.884 -28.162 1.00 80.50 100 GLY A CA 1
ATOM 816 C C . GLY A 1 100 ? 8.272 -5.321 -28.635 1.00 80.50 100 GLY A C 1
ATOM 817 O O . GLY A 1 100 ? 7.324 -6.106 -28.680 1.00 80.50 100 GLY A O 1
ATOM 818 N N . GLU A 1 101 ? 9.506 -5.694 -28.972 1.00 85.81 101 GLU A N 1
ATOM 819 C CA . GLU A 1 101 ? 9.858 -7.054 -29.371 1.00 85.81 101 GLU A CA 1
ATOM 820 C C . GLU A 1 101 ? 9.994 -7.958 -28.141 1.00 85.81 101 GLU A C 1
ATOM 822 O O . GLU A 1 101 ? 10.447 -7.541 -27.072 1.00 85.81 101 GLU A O 1
ATOM 827 N N . ARG A 1 102 ? 9.593 -9.228 -28.273 1.00 90.38 102 ARG A N 1
ATOM 828 C CA . ARG A 1 102 ? 9.677 -10.191 -27.169 1.00 90.38 102 ARG A CA 1
ATOM 829 C C . ARG A 1 102 ? 11.123 -10.624 -26.943 1.00 90.38 102 ARG A C 1
ATOM 831 O O . ARG A 1 102 ? 11.699 -11.322 -27.772 1.00 90.38 102 ARG A O 1
ATOM 838 N N . LEU A 1 103 ? 11.657 -10.313 -25.769 1.00 90.00 103 LEU A N 1
ATOM 839 C CA . LEU A 1 103 ? 12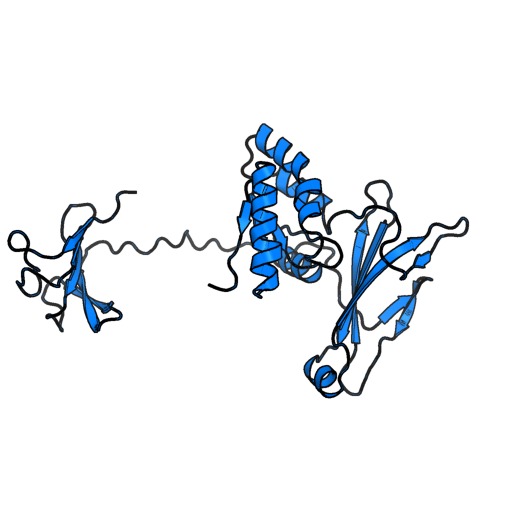.921 -10.841 -25.272 1.00 90.00 103 LEU A CA 1
ATOM 840 C C . LEU A 1 103 ? 12.660 -11.982 -24.284 1.00 90.00 103 LEU A C 1
ATOM 842 O O . LEU A 1 103 ? 12.042 -11.744 -23.239 1.00 90.00 103 LEU A O 1
ATOM 846 N N . PRO A 1 104 ? 13.128 -13.211 -24.565 1.00 90.38 104 PRO A N 1
ATOM 847 C CA . PRO A 1 104 ? 12.993 -14.313 -23.624 1.00 90.38 104 PRO A CA 1
ATOM 848 C C . PRO A 1 104 ? 13.786 -14.028 -22.344 1.00 90.38 104 PRO A C 1
ATOM 850 O O . PRO A 1 104 ? 14.903 -13.504 -22.385 1.00 90.38 104 PRO A O 1
ATOM 853 N N . LEU A 1 105 ? 13.213 -14.388 -21.196 1.00 91.12 105 LEU A N 1
ATOM 854 C CA . LEU A 1 105 ? 13.896 -14.288 -19.909 1.00 91.12 105 LEU A CA 1
ATOM 855 C C . LEU A 1 105 ? 14.818 -15.483 -19.657 1.00 91.12 105 LEU A C 1
ATOM 857 O O . LEU A 1 105 ? 14.767 -16.512 -20.334 1.00 91.12 105 LEU A O 1
ATOM 861 N N . GLN A 1 106 ? 15.707 -15.335 -18.673 1.00 88.44 106 GLN A N 1
ATOM 862 C CA . GLN A 1 106 ? 16.709 -16.354 -18.384 1.00 88.44 106 GLN A CA 1
ATOM 863 C C . GLN A 1 106 ? 16.074 -17.626 -17.806 1.00 88.44 106 GLN A C 1
ATOM 865 O O . GLN A 1 106 ? 15.168 -17.578 -16.972 1.00 88.44 106 GLN A O 1
ATOM 870 N N . ARG A 1 107 ? 16.615 -18.786 -18.192 1.00 89.19 107 ARG A N 1
ATOM 871 C CA . ARG A 1 107 ? 16.200 -20.097 -17.684 1.00 89.19 107 ARG A CA 1
ATOM 872 C C . ARG A 1 107 ? 17.415 -20.940 -17.320 1.00 89.19 107 ARG A C 1
ATOM 874 O O . ARG A 1 107 ? 18.355 -21.041 -18.100 1.00 89.19 107 ARG A O 1
ATOM 881 N N . PHE A 1 108 ? 17.366 -21.589 -16.159 1.00 82.19 108 PHE A N 1
ATOM 882 C CA . PHE A 1 108 ? 18.384 -22.539 -15.705 1.00 82.19 108 PHE A CA 1
ATOM 883 C C . PHE A 1 108 ? 17.712 -23.800 -15.160 1.00 82.19 108 PHE A C 1
ATOM 885 O O . PHE A 1 108 ? 17.146 -23.826 -14.063 1.00 82.19 108 PHE A O 1
ATOM 892 N N . GLY A 1 109 ? 17.751 -24.870 -15.955 1.00 86.44 109 GLY A N 1
ATOM 893 C CA . GLY A 1 109 ? 17.066 -26.121 -15.642 1.00 86.44 109 GLY A CA 1
ATOM 894 C C . GLY A 1 109 ? 15.557 -25.918 -15.453 1.00 86.44 109 GLY A C 1
ATOM 895 O O . GLY A 1 109 ? 14.844 -25.536 -16.384 1.00 86.44 109 GLY A O 1
ATOM 896 N N . LYS A 1 110 ? 15.072 -26.190 -14.235 1.00 86.44 110 LYS A N 1
ATOM 897 C CA . LYS A 1 110 ? 13.654 -26.047 -13.849 1.00 86.44 110 LYS A CA 1
ATOM 898 C C . LYS A 1 110 ? 13.284 -24.647 -13.346 1.00 86.44 110 LYS A C 1
ATOM 900 O O . LYS A 1 110 ? 12.106 -24.393 -13.121 1.00 86.44 110 LYS A O 1
ATOM 905 N N . VAL A 1 111 ? 14.260 -23.765 -13.138 1.00 86.88 111 VAL A N 1
ATOM 906 C CA . VAL A 1 111 ? 14.010 -22.405 -12.651 1.00 86.88 111 VAL A CA 1
ATOM 907 C C . VAL A 1 111 ? 14.010 -21.452 -13.837 1.00 86.88 111 VAL A C 1
ATOM 909 O O . VAL A 1 111 ? 14.870 -21.546 -14.716 1.00 86.88 111 VAL A O 1
ATOM 912 N N . GLN A 1 112 ? 13.051 -20.534 -13.856 1.00 90.75 112 GLN A N 1
ATOM 913 C CA . GLN A 1 112 ? 12.953 -19.489 -14.865 1.00 90.75 112 GLN A CA 1
ATOM 914 C C . GLN A 1 112 ? 12.782 -18.137 -14.192 1.00 90.75 112 GLN A C 1
ATOM 916 O O . GLN A 1 112 ? 12.222 -18.033 -13.097 1.00 90.75 112 GLN A O 1
ATOM 921 N N . GLU A 1 113 ? 13.298 -17.110 -14.837 1.00 91.88 113 GLU A N 1
ATOM 922 C CA . GLU A 1 113 ? 12.998 -15.738 -14.492 1.00 91.88 113 GLU A CA 1
ATOM 923 C C . GLU A 1 113 ? 11.664 -15.345 -15.133 1.00 91.88 113 GLU A C 1
ATOM 925 O O . GLU A 1 113 ? 11.397 -15.658 -16.290 1.00 91.88 113 GLU A O 1
ATOM 930 N N . LEU A 1 114 ? 10.820 -14.679 -14.357 1.00 94.56 114 LEU A N 1
ATOM 931 C CA . LEU A 1 114 ? 9.556 -14.108 -14.789 1.00 94.56 114 LEU A CA 1
ATOM 932 C C . LEU A 1 114 ? 9.625 -12.592 -14.668 1.00 94.56 114 LEU A C 1
ATOM 934 O O . LEU A 1 114 ? 10.342 -12.065 -13.812 1.00 94.56 114 LEU A O 1
ATOM 938 N N . ALA A 1 115 ? 8.851 -11.896 -15.488 1.00 95.12 115 ALA A N 1
ATOM 939 C CA . ALA A 1 115 ? 8.683 -10.460 -15.412 1.00 95.12 115 ALA A CA 1
ATOM 940 C C . ALA A 1 115 ? 7.219 -10.063 -15.277 1.00 95.12 115 ALA A C 1
ATOM 942 O O . ALA A 1 115 ? 6.328 -10.741 -15.771 1.00 95.12 115 ALA A O 1
ATOM 943 N N . ILE A 1 116 ? 6.983 -8.938 -14.625 1.00 95.31 116 ILE A N 1
ATOM 944 C CA . ILE A 1 116 ? 5.683 -8.287 -14.534 1.00 95.31 116 ILE A CA 1
ATOM 945 C C . ILE A 1 116 ? 5.895 -6.785 -14.712 1.00 95.31 116 ILE A C 1
ATOM 947 O O . ILE A 1 116 ? 6.910 -6.234 -14.268 1.00 95.31 116 ILE A O 1
ATOM 951 N N . GLU A 1 117 ? 4.962 -6.140 -15.404 1.00 94.94 117 GLU A N 1
ATOM 952 C CA . GLU A 1 117 ? 5.022 -4.716 -15.724 1.00 94.94 117 GLU A CA 1
ATOM 953 C C . GLU A 1 117 ? 3.848 -3.986 -15.075 1.00 94.94 117 GLU A C 1
ATOM 955 O O . GLU A 1 117 ? 2.694 -4.361 -15.270 1.00 94.94 117 GLU A O 1
ATOM 960 N N . TYR A 1 118 ? 4.152 -2.927 -14.331 1.00 94.94 118 TYR A N 1
ATOM 961 C CA . TYR A 1 118 ? 3.169 -2.065 -13.682 1.00 94.94 118 TYR A CA 1
ATOM 962 C C . TYR A 1 118 ? 3.157 -0.717 -14.394 1.00 94.94 118 TYR A C 1
ATOM 964 O O . TYR A 1 118 ? 4.135 0.030 -14.318 1.00 94.94 118 TYR A O 1
ATOM 972 N N . LEU A 1 119 ? 2.086 -0.425 -15.129 1.00 93.50 119 LEU A N 1
ATOM 973 C CA . LEU A 1 119 ? 1.980 0.789 -15.938 1.00 93.50 119 LEU A CA 1
ATOM 974 C C . LEU A 1 119 ? 1.506 1.977 -15.094 1.00 93.50 119 LEU A C 1
ATOM 976 O O . LEU A 1 119 ? 0.574 1.858 -14.299 1.00 93.50 119 LEU A O 1
ATOM 980 N N . TYR A 1 120 ? 2.123 3.133 -15.315 1.00 92.69 120 TYR A N 1
ATOM 981 C CA . TYR A 1 120 ? 1.733 4.411 -14.732 1.00 92.69 120 TYR A CA 1
ATOM 982 C C . TYR A 1 120 ? 1.143 5.278 -15.846 1.00 92.69 120 TYR A C 1
ATOM 984 O O . TYR A 1 120 ? 1.890 5.705 -16.733 1.00 92.69 120 TYR A O 1
ATOM 992 N N . PRO A 1 121 ? -0.181 5.507 -15.853 1.00 86.38 121 PRO A N 1
ATOM 993 C CA . PRO A 1 121 ? -0.814 6.317 -16.884 1.00 86.38 121 PRO A CA 1
ATOM 994 C C . PRO A 1 121 ? -0.365 7.776 -16.768 1.00 86.38 121 PRO A C 1
ATOM 996 O O . PRO A 1 121 ? -0.161 8.290 -15.666 1.00 86.38 121 PRO A O 1
ATOM 999 N N . ASP A 1 122 ? -0.225 8.456 -17.902 1.00 83.69 122 ASP A N 1
ATOM 1000 C CA . ASP A 1 122 ? -0.134 9.912 -17.909 1.00 83.69 122 ASP 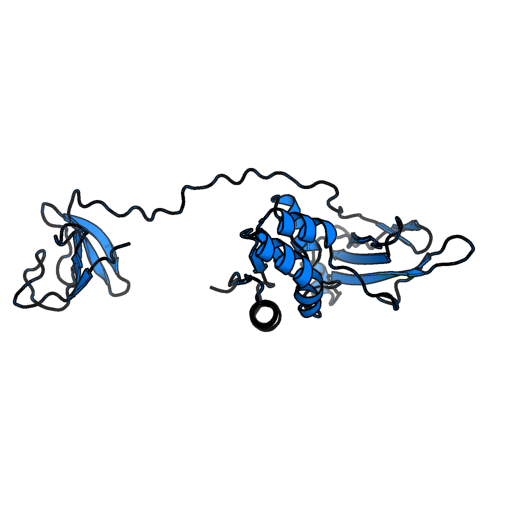A CA 1
ATOM 1001 C C . ASP A 1 122 ? -1.529 10.490 -17.609 1.00 83.69 122 ASP A C 1
ATOM 1003 O O . ASP A 1 122 ? -2.491 10.144 -18.290 1.00 83.69 122 ASP A O 1
ATOM 1007 N N . PRO A 1 123 ? -1.698 11.362 -16.602 1.00 75.94 123 PRO A N 1
ATOM 1008 C CA . PRO A 1 123 ? -2.998 11.979 -16.343 1.00 75.94 123 PRO A CA 1
ATOM 1009 C C . PRO A 1 123 ? -3.505 12.834 -17.516 1.00 75.94 123 PRO A C 1
ATOM 1011 O O . PRO A 1 123 ? -4.709 13.058 -17.620 1.00 75.94 123 PRO A O 1
ATOM 1014 N N . ASN A 1 124 ? -2.611 13.308 -18.389 1.00 80.38 124 ASN A N 1
ATOM 1015 C CA . ASN A 1 124 ? -2.942 14.204 -19.497 1.00 80.38 124 ASN A CA 1
ATOM 1016 C C . ASN A 1 124 ? -2.973 13.505 -20.860 1.00 80.38 124 ASN A C 1
ATOM 1018 O O . ASN A 1 124 ? -3.330 14.135 -21.856 1.00 80.38 124 ASN A O 1
ATOM 1022 N N . SER A 1 125 ? -2.573 12.234 -20.944 1.00 79.62 125 SER A N 1
ATOM 1023 C CA . SER A 1 125 ? -2.518 11.517 -22.215 1.00 79.62 125 SER A CA 1
ATOM 1024 C C . SER A 1 125 ? -2.922 10.053 -22.071 1.00 79.62 125 SER A C 1
ATOM 1026 O O . SER A 1 125 ? -2.873 9.466 -20.999 1.00 79.62 125 SER A O 1
ATOM 1028 N N . GLN A 1 126 ? -3.340 9.439 -23.177 1.00 74.31 126 GLN A N 1
ATOM 1029 C CA . GLN A 1 126 ? -3.639 8.001 -23.210 1.00 74.31 126 GLN A CA 1
ATOM 1030 C C . GLN A 1 126 ? -2.364 7.137 -23.210 1.00 74.31 126 GLN A C 1
ATOM 1032 O O . GLN A 1 126 ? -2.450 5.912 -23.163 1.00 74.31 126 GLN A O 1
ATOM 1037 N N . GLN A 1 127 ? -1.178 7.750 -23.293 1.00 78.19 127 GLN A N 1
ATOM 1038 C CA . GLN A 1 127 ? 0.089 7.028 -23.263 1.00 78.19 127 GLN A CA 1
ATOM 1039 C C . GLN A 1 127 ? 0.564 6.850 -21.814 1.00 78.19 127 GLN A C 1
ATOM 1041 O O . GLN A 1 127 ? 0.393 7.746 -20.987 1.00 78.19 127 GLN A O 1
ATOM 1046 N N . PRO A 1 128 ? 1.168 5.704 -21.464 1.00 78.06 128 PRO A N 1
ATOM 1047 C CA . PRO A 1 128 ? 1.754 5.534 -20.145 1.00 78.06 128 PRO A CA 1
ATOM 1048 C C . PRO A 1 128 ? 2.966 6.459 -19.985 1.00 78.06 128 PRO A C 1
ATOM 1050 O O . PRO A 1 128 ? 3.886 6.457 -20.801 1.00 78.06 128 PRO A O 1
ATOM 1053 N N . LEU A 1 129 ? 2.982 7.222 -18.894 1.00 87.81 129 LEU A N 1
ATOM 1054 C CA . LEU A 1 129 ? 4.103 8.076 -18.503 1.00 87.81 129 LEU A CA 1
ATOM 1055 C C . LEU A 1 129 ? 5.359 7.247 -18.196 1.00 87.81 129 LEU A C 1
ATOM 1057 O O . LEU A 1 129 ? 6.493 7.657 -18.455 1.00 87.81 129 LEU A O 1
ATOM 1061 N N . GLY A 1 130 ? 5.136 6.074 -17.613 1.00 92.75 130 GLY A N 1
ATOM 1062 C CA . GLY A 1 130 ? 6.171 5.218 -17.074 1.00 92.75 130 GLY A CA 1
ATOM 1063 C C . GLY A 1 130 ? 5.678 3.802 -16.828 1.00 92.75 130 GLY A C 1
ATOM 1064 O O . GLY A 1 130 ? 4.476 3.537 -16.815 1.00 92.75 130 GLY A O 1
ATOM 1065 N N . LYS A 1 131 ? 6.610 2.878 -16.606 1.00 93.81 131 LYS A N 1
ATOM 1066 C CA . LYS A 1 131 ? 6.306 1.550 -16.073 1.00 93.81 131 LYS A CA 1
ATOM 1067 C C . LYS A 1 131 ? 7.364 1.080 -15.089 1.00 93.81 131 LYS A C 1
ATOM 1069 O O . LYS A 1 131 ? 8.552 1.329 -15.276 1.00 93.81 131 LYS A O 1
ATOM 1074 N N . VAL A 1 132 ? 6.957 0.358 -14.054 1.00 94.44 132 VAL A N 1
ATOM 1075 C CA . VAL A 1 132 ? 7.889 -0.391 -13.206 1.00 94.44 132 VAL A CA 1
ATOM 1076 C C . VAL A 1 132 ? 7.962 -1.819 -13.722 1.00 94.44 132 VAL A C 1
ATOM 1078 O O . VAL A 1 132 ? 6.957 -2.520 -13.787 1.00 94.44 132 VAL A O 1
ATOM 1081 N N . VAL A 1 133 ? 9.168 -2.253 -14.081 1.00 93.94 133 VAL A N 1
ATOM 1082 C CA . VAL A 1 133 ? 9.443 -3.625 -14.504 1.00 93.94 133 VAL A CA 1
ATOM 1083 C C . VAL A 1 133 ? 10.050 -4.381 -13.334 1.00 93.94 133 VAL A C 1
ATOM 1085 O O . VAL A 1 133 ? 11.123 -4.027 -12.829 1.00 93.94 133 VAL A O 1
ATOM 1088 N N . ARG A 1 134 ? 9.376 -5.450 -12.909 1.00 94.12 134 ARG A N 1
ATOM 1089 C CA . ARG A 1 134 ? 9.876 -6.368 -11.887 1.00 94.12 134 ARG A CA 1
ATOM 1090 C C . ARG A 1 134 ? 10.221 -7.703 -12.520 1.00 94.12 134 ARG A C 1
ATOM 1092 O O . ARG A 1 134 ? 9.352 -8.362 -13.070 1.00 94.12 134 ARG A O 1
ATOM 1099 N N . ARG A 1 135 ? 11.475 -8.125 -12.366 1.00 93.69 135 ARG A N 1
ATOM 1100 C CA . ARG A 1 135 ? 11.969 -9.454 -12.737 1.00 93.69 135 ARG A CA 1
ATOM 1101 C C . ARG A 1 135 ? 12.250 -10.277 -11.489 1.00 93.69 135 ARG A C 1
ATOM 1103 O O . ARG A 1 135 ? 12.777 -9.751 -10.503 1.00 93.69 135 ARG A O 1
ATOM 1110 N N . GLN A 1 136 ? 11.899 -11.554 -11.511 1.00 93.38 136 GLN A N 1
ATOM 1111 C CA . GLN A 1 136 ? 12.037 -12.440 -10.363 1.00 93.38 136 GLN A CA 1
ATOM 1112 C C . GLN A 1 136 ? 12.156 -13.903 -10.787 1.00 93.38 136 GLN A C 1
ATOM 1114 O O . GLN A 1 136 ? 11.418 -14.374 -11.642 1.00 93.38 136 GLN A O 1
ATOM 1119 N N . TRP A 1 137 ? 13.036 -14.647 -10.121 1.00 90.19 137 TRP A N 1
ATOM 1120 C CA . TRP A 1 137 ? 13.152 -16.096 -10.300 1.00 90.19 137 TRP A CA 1
ATOM 1121 C C . TRP A 1 137 ? 11.999 -16.853 -9.627 1.00 90.19 137 TRP A C 1
ATOM 1123 O O . TRP A 1 137 ? 11.629 -16.522 -8.496 1.00 90.19 137 TRP A O 1
ATOM 1133 N N . THR A 1 138 ? 11.478 -17.896 -10.285 1.00 88.50 138 THR A N 1
ATOM 1134 C CA . THR A 1 138 ? 10.413 -18.765 -9.741 1.00 88.50 138 THR A CA 1
ATOM 1135 C C . THR A 1 138 ? 10.823 -19.481 -8.455 1.00 88.50 138 THR A C 1
ATOM 1137 O O . THR A 1 138 ? 10.003 -19.642 -7.556 1.00 88.50 138 THR A O 1
ATOM 1140 N N . ASP A 1 139 ? 12.096 -19.862 -8.331 1.00 85.56 139 ASP A N 1
ATOM 1141 C CA . ASP A 1 139 ? 12.686 -20.390 -7.098 1.00 85.56 139 ASP A CA 1
ATOM 1142 C C . ASP A 1 139 ? 13.855 -19.509 -6.654 1.00 85.56 139 ASP A C 1
ATOM 1144 O O . ASP A 1 139 ? 14.972 -19.590 -7.172 1.00 85.56 139 ASP A O 1
ATOM 1148 N N . ARG A 1 140 ? 13.595 -18.657 -5.659 1.00 78.31 140 ARG A N 1
ATOM 1149 C CA . ARG A 1 140 ? 14.605 -17.747 -5.111 1.00 78.31 140 ARG A CA 1
ATOM 1150 C C . ARG A 1 140 ? 15.717 -18.482 -4.357 1.00 78.31 140 ARG A C 1
ATOM 1152 O O . ARG A 1 140 ? 16.835 -17.980 -4.331 1.00 78.31 140 ARG A O 1
ATOM 1159 N N . ARG A 1 141 ? 15.453 -19.659 -3.771 1.00 75.88 141 ARG A N 1
ATOM 1160 C CA . ARG A 1 141 ? 16.416 -20.380 -2.909 1.00 75.88 141 ARG A CA 1
ATOM 1161 C C . ARG A 1 141 ? 17.654 -20.823 -3.680 1.00 75.88 141 ARG A C 1
ATOM 1163 O O . ARG A 1 141 ? 18.768 -20.631 -3.210 1.00 75.88 141 ARG A O 1
ATOM 1170 N N . ARG A 1 142 ? 17.456 -21.339 -4.894 1.00 63.16 142 ARG A N 1
ATOM 1171 C CA . ARG A 1 142 ? 18.552 -21.736 -5.793 1.00 63.16 142 ARG A CA 1
ATOM 1172 C C . ARG A 1 142 ? 19.359 -20.546 -6.309 1.00 63.16 142 ARG A C 1
ATOM 1174 O O . ARG A 1 142 ? 20.565 -20.648 -6.490 1.00 63.16 142 ARG A O 1
ATOM 1181 N N . ALA A 1 143 ? 18.716 -19.399 -6.513 1.00 60.81 143 ALA A N 1
ATOM 1182 C CA . ALA A 1 143 ? 19.426 -18.186 -6.903 1.00 60.81 143 ALA A CA 1
ATOM 1183 C C . A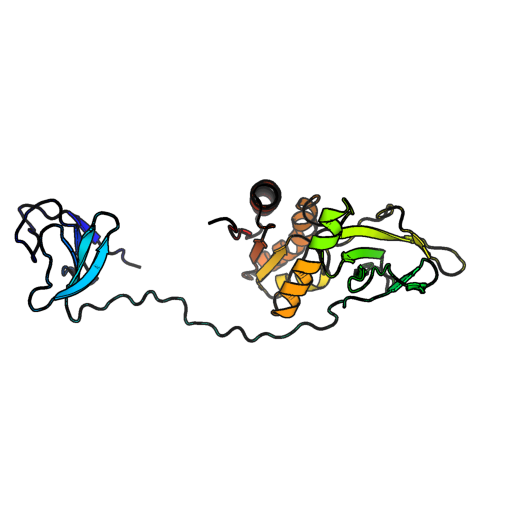LA A 1 143 ? 20.316 -17.645 -5.759 1.00 60.81 143 ALA A C 1
ATOM 1185 O O . ALA A 1 143 ? 21.420 -17.173 -6.032 1.00 60.81 143 ALA A O 1
ATOM 1186 N N . TYR A 1 144 ? 19.897 -17.785 -4.490 1.00 60.66 144 TYR A N 1
ATOM 1187 C CA . TYR A 1 144 ? 20.719 -17.419 -3.326 1.00 60.66 144 TYR A CA 1
ATOM 1188 C C . TYR A 1 144 ? 21.996 -18.257 -3.202 1.00 60.66 144 TYR A C 1
ATOM 1190 O O . TYR A 1 144 ? 23.050 -17.688 -2.927 1.00 60.66 144 TYR A O 1
ATOM 1198 N N . SER A 1 145 ? 21.934 -19.575 -3.440 1.00 66.94 145 SER A N 1
ATOM 1199 C CA . SER A 1 145 ? 23.118 -20.449 -3.346 1.00 66.94 145 SER A CA 1
ATOM 1200 C C . SER A 1 145 ? 24.227 -20.092 -4.338 1.00 66.94 145 SER A C 1
ATOM 1202 O O . SER A 1 145 ? 25.376 -20.457 -4.127 1.00 66.94 145 SER A O 1
ATOM 1204 N N . GLU A 1 146 ? 23.897 -19.352 -5.395 1.00 72.06 146 GLU A N 1
ATOM 1205 C CA . GLU A 1 146 ? 24.843 -18.917 -6.423 1.00 72.06 146 GLU A CA 1
ATOM 1206 C C . GLU A 1 146 ? 25.175 -17.415 -6.335 1.00 72.06 146 GLU A C 1
ATOM 1208 O O . GLU A 1 146 ? 25.753 -16.853 -7.263 1.00 72.06 146 GLU A O 1
ATOM 1213 N N . GLY A 1 147 ? 24.773 -16.731 -5.253 1.00 74.44 147 GLY A N 1
ATOM 1214 C CA . GLY A 1 147 ? 25.027 -15.296 -5.063 1.00 74.44 147 GLY A CA 1
ATOM 1215 C C . GLY A 1 147 ? 24.298 -14.387 -6.062 1.00 74.44 147 GLY A C 1
ATOM 1216 O O . GLY A 1 147 ? 24.652 -13.217 -6.219 1.00 74.44 147 GLY A O 1
ATOM 1217 N N . ARG A 1 148 ? 23.278 -14.900 -6.761 1.00 75.50 148 ARG A N 1
ATOM 1218 C CA . ARG A 1 148 ? 22.537 -14.142 -7.773 1.00 75.50 148 ARG A CA 1
ATOM 1219 C C . ARG A 1 148 ? 21.473 -13.274 -7.117 1.00 75.50 148 ARG A C 1
ATOM 1221 O O . ARG A 1 148 ? 20.794 -13.677 -6.172 1.00 75.50 148 ARG A O 1
ATOM 1228 N N . LYS A 1 149 ? 21.251 -12.087 -7.682 1.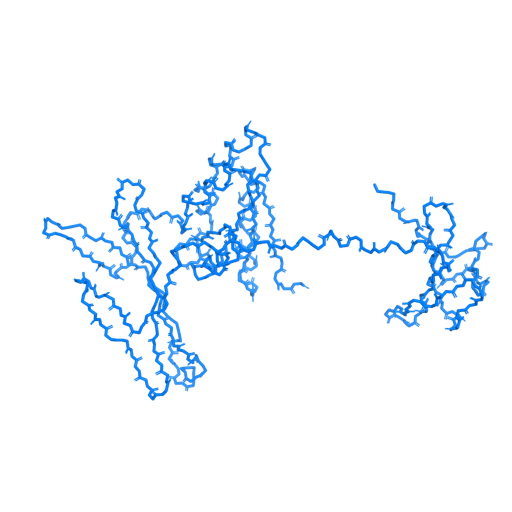00 80.38 149 LYS A N 1
ATOM 1229 C CA . LYS A 1 149 ? 20.094 -11.263 -7.319 1.00 80.38 149 LYS A CA 1
ATOM 1230 C C . LYS A 1 149 ? 18.811 -12.002 -7.703 1.00 80.38 149 LYS A C 1
ATOM 1232 O O . LYS A 1 149 ? 18.580 -12.333 -8.861 1.00 80.38 149 LYS A O 1
ATOM 1237 N N . THR A 1 150 ? 17.968 -12.258 -6.708 1.00 86.00 150 THR A N 1
ATOM 1238 C CA . THR A 1 150 ? 16.737 -13.049 -6.864 1.00 86.00 150 THR A CA 1
ATOM 1239 C C . THR A 1 150 ? 15.549 -12.219 -7.359 1.00 86.00 150 THR A C 1
ATOM 1241 O O . THR A 1 150 ? 14.531 -12.773 -7.789 1.00 86.00 150 THR A O 1
ATOM 1244 N N . LYS A 1 151 ? 15.680 -10.888 -7.298 1.00 90.25 151 LYS A N 1
ATOM 1245 C CA . LYS A 1 151 ? 14.711 -9.904 -7.782 1.00 90.25 151 LYS A CA 1
ATOM 1246 C C . LYS A 1 151 ? 15.418 -8.672 -8.344 1.00 90.25 151 LYS A C 1
ATOM 1248 O O . LYS A 1 151 ? 16.428 -8.228 -7.797 1.00 90.25 151 LYS A O 1
ATOM 1253 N N . HIS A 1 152 ? 14.840 -8.093 -9.388 1.00 90.75 152 HIS A N 1
ATOM 1254 C CA . HIS A 1 152 ? 15.216 -6.794 -9.933 1.00 90.75 152 HIS A CA 1
ATOM 1255 C C . HIS A 1 152 ? 13.957 -5.960 -10.136 1.00 90.75 152 HIS A C 1
ATOM 1257 O O . HIS A 1 152 ? 13.004 -6.430 -10.745 1.00 90.75 152 HIS A O 1
ATOM 1263 N N . VAL A 1 153 ? 13.962 -4.727 -9.638 1.00 91.94 153 VAL A N 1
ATOM 1264 C CA . VAL A 1 153 ? 12.881 -3.759 -9.852 1.00 91.94 153 VAL A CA 1
ATOM 1265 C C . VAL A 1 153 ? 13.505 -2.519 -10.478 1.00 91.94 153 VAL A C 1
ATOM 1267 O O . VAL A 1 153 ? 14.496 -1.990 -9.957 1.00 91.94 153 VAL A O 1
ATOM 1270 N N . ARG A 1 154 ? 12.995 -2.110 -11.640 1.00 92.00 154 ARG A N 1
ATOM 1271 C CA . ARG A 1 154 ? 13.532 -0.987 -12.414 1.00 92.00 154 ARG A CA 1
ATOM 1272 C C . ARG A 1 154 ? 12.396 -0.121 -12.960 1.00 92.00 154 ARG A C 1
ATOM 1274 O O . ARG A 1 154 ? 11.508 -0.665 -13.613 1.00 92.00 154 ARG A O 1
ATOM 1281 N N . PRO A 1 155 ? 12.424 1.201 -12.731 1.00 93.69 155 PRO A N 1
ATOM 1282 C CA . PRO A 1 155 ? 11.533 2.117 -13.425 1.00 93.69 155 PRO A CA 1
ATOM 1283 C C . PRO A 1 155 ? 12.027 2.329 -14.858 1.00 93.69 155 PRO A C 1
ATOM 1285 O O . PRO A 1 155 ? 13.230 2.459 -15.090 1.00 93.69 155 PRO A O 1
ATOM 1288 N N . TRP A 1 156 ? 11.090 2.330 -15.797 1.00 93.50 156 TRP A N 1
ATOM 1289 C CA . TRP A 1 156 ? 11.274 2.636 -17.210 1.00 93.50 156 TRP A CA 1
ATOM 1290 C C . TRP A 1 156 ? 10.356 3.807 -17.560 1.00 93.50 156 TRP A C 1
ATOM 1292 O O . TRP A 1 156 ? 9.227 3.859 -17.077 1.00 93.50 156 TRP A O 1
ATOM 1302 N N . HIS A 1 157 ? 10.792 4.729 -18.408 1.00 92.94 157 HIS A N 1
ATOM 1303 C CA . HIS A 1 157 ? 9.960 5.852 -18.854 1.00 92.94 157 HIS A CA 1
ATOM 1304 C C . HIS A 1 157 ? 9.863 5.894 -20.372 1.00 92.94 157 HIS A C 1
ATOM 1306 O O . HIS A 1 157 ? 10.753 5.407 -21.072 1.00 92.94 157 HIS A O 1
ATOM 1312 N N . TRP A 1 158 ? 8.772 6.463 -20.872 1.00 90.38 158 TRP A N 1
ATOM 1313 C CA . TRP A 1 158 ? 8.598 6.673 -22.300 1.00 90.38 158 TRP A CA 1
ATOM 1314 C C . TRP A 1 158 ? 9.350 7.932 -22.739 1.00 90.38 158 TRP A C 1
ATOM 1316 O O . TRP A 1 158 ? 9.143 9.015 -22.183 1.00 90.38 158 TRP A O 1
ATOM 1326 N N . VAL A 1 159 ? 10.237 7.790 -23.720 1.00 89.12 159 VAL A N 1
ATOM 1327 C CA . VAL A 1 159 ? 10.921 8.907 -24.375 1.00 89.12 159 VAL A CA 1
ATOM 1328 C C . VAL A 1 159 ? 10.168 9.212 -25.657 1.00 89.12 159 VAL A C 1
ATOM 1330 O O . VAL A 1 159 ? 10.022 8.343 -26.511 1.00 89.12 159 VAL A O 1
ATOM 1333 N N . HIS A 1 160 ? 9.663 10.438 -25.777 1.00 86.12 160 HIS A N 1
ATOM 1334 C CA . HIS A 1 160 ? 8.979 10.872 -26.988 1.00 86.12 160 HIS A CA 1
ATOM 1335 C C . HIS A 1 160 ? 9.993 11.176 -28.087 1.00 86.12 160 HIS A C 1
ATOM 1337 O O . HIS A 1 160 ? 10.983 11.865 -27.849 1.00 86.12 160 HIS A O 1
ATOM 1343 N N . ASP A 1 161 ? 9.683 10.706 -29.286 1.00 84.50 161 ASP A N 1
ATOM 1344 C CA . ASP A 1 161 ? 10.452 10.930 -30.504 1.00 84.50 161 ASP A CA 1
ATOM 1345 C C . ASP A 1 161 ? 9.476 11.240 -31.643 1.00 84.50 161 ASP A C 1
ATOM 1347 O O . ASP A 1 161 ? 8.366 10.689 -31.616 1.00 84.50 161 ASP A O 1
ATOM 1351 N N . PRO A 1 162 ? 9.830 12.079 -32.637 1.00 85.12 162 PRO A N 1
ATOM 1352 C CA . PRO A 1 162 ? 8.939 12.387 -33.753 1.00 85.12 162 PRO A CA 1
ATOM 1353 C C . PRO A 1 162 ? 8.448 11.149 -34.518 1.00 85.12 162 PRO A C 1
ATOM 1355 O O . PRO A 1 162 ? 7.368 11.195 -35.101 1.00 85.12 162 PRO A O 1
ATOM 1358 N N . GLU A 1 163 ? 9.199 10.043 -34.488 1.00 85.62 163 GLU A N 1
ATOM 1359 C CA . GLU A 1 163 ? 8.891 8.808 -35.221 1.00 85.62 163 GLU A CA 1
ATOM 1360 C C . GLU A 1 163 ? 8.128 7.749 -34.403 1.00 85.62 163 GLU A C 1
ATOM 1362 O O . GLU A 1 163 ? 7.775 6.703 -34.945 1.00 85.62 163 GLU A O 1
ATOM 1367 N N . GLY A 1 164 ? 7.820 8.000 -33.123 1.00 77.75 164 GLY A N 1
ATOM 1368 C CA . GLY A 1 164 ? 6.969 7.091 -32.340 1.00 77.75 164 GLY A CA 1
ATOM 1369 C C . GLY A 1 164 ? 7.421 6.774 -30.919 1.00 77.75 164 GLY A C 1
ATOM 1370 O O . GLY A 1 164 ? 6.687 6.082 -30.228 1.00 77.75 164 GLY A O 1
ATOM 1371 N N . GLY A 1 165 ? 8.549 7.312 -30.449 1.00 86.00 165 GLY A N 1
ATOM 1372 C CA . GLY A 1 165 ? 9.044 7.144 -29.076 1.00 86.00 165 GLY A CA 1
ATOM 1373 C C . GLY A 1 165 ? 9.530 5.731 -28.726 1.00 86.00 165 GLY A C 1
ATOM 1374 O O . GLY A 1 165 ? 9.371 4.782 -29.490 1.00 86.00 165 GLY A O 1
ATOM 1375 N N . TRP A 1 166 ? 10.168 5.585 -27.563 1.00 88.56 166 TRP A N 1
ATOM 1376 C CA . TRP A 1 166 ? 10.665 4.293 -27.073 1.00 88.56 166 TRP A CA 1
ATOM 1377 C C . TRP A 1 166 ? 10.697 4.224 -25.543 1.00 88.56 166 TRP A C 1
ATOM 1379 O O . TRP A 1 166 ? 10.739 5.242 -24.847 1.00 88.56 166 TRP A O 1
ATOM 1389 N N . TRP A 1 167 ? 10.730 3.008 -24.994 1.00 91.69 167 TRP A N 1
ATOM 1390 C CA . TRP A 1 167 ? 10.958 2.813 -23.561 1.00 91.69 167 TRP A CA 1
ATOM 1391 C C . TRP A 1 167 ? 12.439 2.945 -23.207 1.00 91.69 167 TRP A C 1
ATOM 1393 O O . TRP A 1 167 ? 13.272 2.236 -23.759 1.00 91.69 167 TRP A O 1
ATOM 1403 N N . SER A 1 168 ? 12.768 3.786 -22.232 1.00 91.56 168 SER A N 1
ATOM 1404 C CA . SER A 1 168 ? 14.112 3.908 -21.663 1.00 91.56 168 SER A CA 1
ATOM 1405 C C . SER A 1 168 ? 14.161 3.293 -20.267 1.00 91.56 168 SER A C 1
ATOM 1407 O O . SER A 1 168 ? 13.376 3.659 -19.391 1.00 91.56 168 SER A O 1
ATOM 1409 N N . ASP A 1 169 ? 15.114 2.389 -20.038 1.00 90.75 169 ASP A N 1
ATOM 1410 C CA . ASP A 1 169 ? 15.373 1.743 -18.743 1.00 90.75 169 ASP A CA 1
ATOM 1411 C C . ASP A 1 169 ? 16.352 2.536 -17.853 1.00 90.75 169 ASP A C 1
ATOM 1413 O O . ASP A 1 169 ? 16.705 2.104 -16.751 1.00 90.75 169 ASP A O 1
ATOM 1417 N N . ARG A 1 170 ? 16.765 3.732 -18.300 1.00 90.12 170 ARG A N 1
ATOM 1418 C CA . ARG A 1 170 ? 17.711 4.625 -17.607 1.00 90.12 170 ARG A CA 1
ATOM 1419 C C . ARG A 1 170 ? 17.070 5.408 -16.455 1.00 90.12 170 ARG A C 1
ATOM 1421 O O . ARG A 1 170 ? 17.430 6.552 -16.192 1.00 90.12 170 ARG A O 1
ATOM 1428 N N . GLY A 1 171 ? 16.121 4.794 -15.753 1.00 88.44 171 GLY A N 1
ATOM 1429 C CA . GLY A 1 171 ? 15.427 5.377 -14.609 1.00 88.44 171 GLY A CA 1
ATOM 1430 C C . GLY A 1 171 ? 14.036 5.926 -14.936 1.00 88.44 171 GLY A C 1
ATOM 1431 O O . GLY A 1 171 ? 13.421 5.581 -15.942 1.00 88.44 171 GLY A O 1
ATOM 1432 N N . LYS A 1 172 ? 13.528 6.793 -14.051 1.00 89.19 172 LYS A N 1
ATOM 1433 C CA . LYS A 1 172 ? 12.151 7.321 -14.098 1.00 89.19 172 LYS A CA 1
ATOM 1434 C C . LYS A 1 172 ? 11.939 8.491 -15.079 1.00 89.19 172 LYS A C 1
ATOM 1436 O O . LYS A 1 172 ? 10.804 8.926 -15.251 1.00 89.19 172 LYS A O 1
ATOM 1441 N N . GLY A 1 173 ? 13.008 8.998 -15.693 1.00 91.19 173 GLY A N 1
ATOM 1442 C CA . GLY A 1 173 ? 12.979 10.244 -16.465 1.00 91.19 173 GLY A CA 1
ATOM 1443 C C . GLY A 1 173 ? 12.765 11.479 -15.580 1.00 91.19 173 GLY A C 1
ATOM 1444 O O . GLY A 1 173 ? 12.852 11.399 -14.353 1.00 91.19 173 GLY A O 1
ATOM 1445 N N . ASP A 1 174 ? 12.473 12.619 -16.206 1.00 89.56 174 ASP A N 1
ATOM 1446 C CA . ASP A 1 174 ? 12.354 13.907 -15.501 1.00 89.56 174 ASP A CA 1
ATOM 1447 C C . ASP A 1 174 ? 10.920 14.232 -15.066 1.00 89.56 174 ASP A C 1
ATOM 1449 O O . ASP A 1 174 ? 10.697 15.039 -14.161 1.00 89.56 174 ASP A O 1
ATOM 1453 N N . LYS A 1 175 ? 9.924 13.596 -15.692 1.00 88.25 175 LYS A N 1
ATOM 1454 C CA . LYS A 1 175 ? 8.515 13.850 -15.383 1.00 88.25 175 LYS A CA 1
ATOM 1455 C C . LYS A 1 175 ? 8.147 13.262 -14.009 1.00 88.25 175 LYS A C 1
ATOM 1457 O O . LYS A 1 175 ? 8.582 12.158 -13.674 1.00 88.25 175 LYS A O 1
ATOM 1462 N N . PRO A 1 176 ? 7.319 13.949 -13.202 1.00 88.88 176 PRO A N 1
ATOM 1463 C CA . PRO A 1 176 ? 6.841 13.413 -11.933 1.00 88.88 176 PRO A CA 1
ATOM 1464 C C . PRO A 1 176 ? 5.811 12.304 -12.171 1.00 88.88 176 PRO A C 1
ATOM 1466 O O . PRO A 1 176 ? 4.805 12.518 -12.841 1.00 88.88 176 PRO A O 1
ATOM 1469 N N . TRP A 1 177 ? 6.031 11.126 -11.589 1.00 90.62 177 TRP A N 1
ATOM 1470 C CA . TRP A 1 177 ? 5.099 10.002 -11.716 1.00 90.62 177 TRP A CA 1
ATOM 1471 C C . TRP A 1 177 ? 3.920 10.141 -10.758 1.00 90.62 177 TRP A C 1
ATOM 1473 O O . TRP A 1 177 ? 4.063 10.716 -9.673 1.00 90.62 177 TRP A O 1
ATOM 1483 N N . SER A 1 178 ? 2.759 9.632 -11.175 1.00 92.94 178 SER A N 1
ATOM 1484 C CA . SER A 1 178 ? 1.612 9.415 -10.292 1.00 92.94 178 SER A CA 1
ATOM 1485 C C . SER A 1 178 ? 1.907 8.322 -9.269 1.00 92.94 178 SER A C 1
ATOM 1487 O O . SER A 1 178 ? 2.848 7.544 -9.435 1.00 92.94 178 SER A O 1
ATOM 1489 N N . LEU A 1 179 ? 1.066 8.208 -8.242 1.00 95.00 179 LEU A N 1
ATOM 1490 C CA . LEU A 1 179 ? 1.026 6.961 -7.484 1.00 95.00 179 LEU A CA 1
ATOM 1491 C C . LEU A 1 179 ? 0.532 5.824 -8.384 1.00 95.00 179 LEU A C 1
ATOM 1493 O O . LEU A 1 179 ? -0.204 6.043 -9.358 1.00 95.00 179 LEU A O 1
ATOM 1497 N N . TYR A 1 180 ? 0.906 4.597 -8.040 1.00 95.69 180 TYR A N 1
ATOM 1498 C CA . TYR A 1 180 ? 0.344 3.434 -8.706 1.00 95.69 180 TYR A CA 1
ATOM 1499 C C . TYR A 1 180 ? -1.142 3.328 -8.358 1.00 95.69 180 TYR A C 1
ATOM 1501 O O . TYR A 1 180 ? -1.492 3.328 -7.183 1.00 95.69 180 TYR A O 1
ATOM 1509 N N . ARG A 1 181 ? -2.018 3.271 -9.371 1.00 95.31 181 ARG A N 1
ATOM 1510 C CA . ARG A 1 181 ? -3.488 3.304 -9.203 1.00 95.31 181 ARG A CA 1
ATOM 1511 C C . ARG A 1 181 ? -4.028 4.590 -8.545 1.00 95.31 181 ARG A C 1
ATOM 1513 O O . ARG A 1 181 ? -5.107 4.582 -7.965 1.00 95.31 181 ARG A O 1
ATOM 1520 N N . GLU A 1 182 ? -3.336 5.727 -8.685 1.00 95.69 182 GLU A N 1
ATOM 1521 C CA . GLU A 1 182 ? -3.747 7.003 -8.063 1.00 95.69 182 GLU A CA 1
ATOM 1522 C C . GLU A 1 182 ? -5.201 7.408 -8.356 1.00 95.69 182 GLU A C 1
ATOM 1524 O O . GLU A 1 182 ? -5.919 7.805 -7.441 1.00 95.69 182 GLU A O 1
ATOM 1529 N N . LYS A 1 183 ? -5.641 7.307 -9.618 1.00 94.88 183 LYS A N 1
ATOM 1530 C CA . LYS A 1 183 ? -7.009 7.669 -10.024 1.00 94.88 183 LYS A CA 1
ATOM 1531 C C . LYS A 1 183 ? -8.056 6.835 -9.278 1.00 94.88 183 LYS A C 1
ATOM 1533 O O . LYS A 1 183 ? -8.967 7.395 -8.682 1.00 94.88 183 LYS A O 1
ATOM 1538 N N . GLU A 1 184 ? -7.867 5.518 -9.265 1.00 95.19 184 GLU A N 1
ATOM 1539 C CA . GLU A 1 184 ? -8.733 4.554 -8.573 1.00 95.19 184 GLU A CA 1
ATOM 1540 C C . GLU A 1 184 ? -8.826 4.863 -7.069 1.00 95.19 184 GLU A C 1
ATOM 1542 O O . GLU A 1 184 ? -9.906 4.825 -6.483 1.00 95.19 184 GLU A O 1
ATOM 1547 N N . VAL A 1 185 ? -7.703 5.244 -6.452 1.00 97.31 185 VAL A N 1
ATOM 1548 C CA . VAL A 1 185 ? -7.642 5.621 -5.032 1.00 97.31 185 VAL A CA 1
ATOM 1549 C C . VAL A 1 185 ? -8.367 6.933 -4.753 1.00 97.31 185 VAL A C 1
ATOM 1551 O O . VAL A 1 185 ? -9.132 7.008 -3.795 1.00 97.31 185 VAL A O 1
ATOM 1554 N N . LYS A 1 186 ? -8.181 7.958 -5.590 1.00 97.69 186 LYS A N 1
ATOM 1555 C CA . LYS A 1 186 ? -8.896 9.237 -5.448 1.00 97.69 186 LYS A CA 1
ATOM 1556 C C . LYS A 1 186 ? -10.407 9.058 -5.575 1.00 97.69 186 LYS A C 1
ATOM 1558 O O . LYS A 1 186 ? -11.156 9.605 -4.774 1.00 97.69 186 LYS A O 1
ATOM 1563 N N . GLU A 1 187 ? -10.852 8.251 -6.534 1.00 96.81 187 GLU A N 1
ATOM 1564 C CA . GLU A 1 187 ? -12.270 7.926 -6.704 1.00 96.81 187 GLU A CA 1
ATOM 1565 C C . GLU A 1 187 ? -12.842 7.184 -5.486 1.00 96.81 187 GLU A C 1
ATOM 1567 O O . GLU A 1 187 ? -13.944 7.502 -5.051 1.00 96.81 187 GLU A O 1
ATOM 1572 N N . ALA A 1 188 ? -12.096 6.240 -4.902 1.00 96.75 188 ALA A N 1
ATOM 1573 C CA . ALA A 1 188 ? -12.494 5.553 -3.671 1.00 96.75 188 ALA A CA 1
ATOM 1574 C C . ALA A 1 188 ? -12.607 6.512 -2.474 1.00 96.75 188 ALA A C 1
ATOM 1576 O O . ALA A 1 188 ? -13.586 6.463 -1.728 1.00 96.75 188 ALA A O 1
ATOM 1577 N N . ILE A 1 189 ? -11.660 7.444 -2.329 1.00 98.19 189 ILE A N 1
ATOM 1578 C CA . ILE A 1 189 ? -11.716 8.482 -1.290 1.00 98.19 189 ILE A CA 1
ATOM 1579 C C . ILE A 1 189 ? -12.986 9.329 -1.438 1.00 98.19 189 ILE A C 1
ATOM 1581 O O . ILE A 1 189 ? -13.667 9.555 -0.440 1.00 98.19 189 ILE A O 1
ATOM 1585 N N . HIS A 1 190 ? -13.359 9.734 -2.657 1.00 98.00 190 HIS A N 1
ATOM 1586 C CA . HIS A 1 190 ? -14.597 10.487 -2.912 1.00 98.00 190 HIS A CA 1
ATOM 1587 C C . HIS A 1 190 ? -15.885 9.672 -2.699 1.00 98.00 190 HIS A C 1
ATOM 1589 O O . HIS A 1 190 ? -16.971 10.238 -2.677 1.00 98.00 190 HIS A O 1
ATOM 1595 N N . ARG A 1 191 ? -15.793 8.349 -2.531 1.00 96.50 191 ARG A N 1
ATOM 1596 C CA . ARG A 1 191 ? -16.923 7.493 -2.133 1.00 96.50 191 ARG A CA 1
ATOM 1597 C C . ARG A 1 191 ? -16.967 7.212 -0.630 1.00 96.50 191 ARG A C 1
ATOM 1599 O O . ARG A 1 191 ? -17.851 6.491 -0.179 1.00 96.50 191 ARG A O 1
ATOM 1606 N N . GLY A 1 192 ? -16.042 7.766 0.156 1.00 95.69 192 GLY A N 1
ATOM 1607 C CA . GLY A 1 192 ? -15.969 7.484 1.591 1.00 95.69 192 GLY A CA 1
ATOM 1608 C C . GLY A 1 192 ? -15.315 6.145 1.932 1.00 95.69 192 GLY A C 1
ATOM 1609 O O . GLY A 1 192 ? -15.517 5.648 3.036 1.00 95.69 192 GLY A O 1
ATOM 1610 N N . GLU A 1 193 ? -14.583 5.531 0.999 1.00 95.81 193 GLU A N 1
ATOM 1611 C CA . GLU A 1 193 ? -14.006 4.198 1.188 1.00 95.81 193 GLU A CA 1
ATOM 1612 C C . GLU A 1 193 ? -12.691 4.221 1.981 1.00 95.81 193 GLU A C 1
ATOM 1614 O O . GLU A 1 193 ? -11.997 5.236 2.105 1.00 95.81 193 GLU A O 1
ATOM 1619 N N . VAL A 1 194 ? -12.325 3.041 2.484 1.00 96.69 194 VAL A N 1
ATOM 1620 C CA . VAL A 1 194 ? -11.001 2.763 3.040 1.00 96.69 194 VAL A CA 1
ATOM 1621 C C . VAL A 1 194 ? -10.022 2.505 1.896 1.00 96.69 194 VAL A C 1
ATOM 1623 O O . VAL A 1 194 ? -10.291 1.692 1.009 1.00 96.69 194 VAL A O 1
ATOM 1626 N N . VAL A 1 195 ? -8.869 3.168 1.930 1.00 98.00 195 VAL A N 1
ATOM 1627 C CA . VAL A 1 195 ? -7.799 3.001 0.941 1.00 98.00 195 VAL A CA 1
ATOM 1628 C C . VAL A 1 195 ? -6.494 2.614 1.621 1.00 98.00 195 VAL A C 1
ATOM 1630 O O . VAL A 1 195 ? -6.170 3.122 2.692 1.00 98.00 195 VAL A O 1
ATOM 1633 N N . PHE A 1 196 ? -5.728 1.724 0.996 1.00 97.69 196 PHE A N 1
ATOM 1634 C CA . PHE A 1 196 ? -4.496 1.185 1.565 1.00 97.69 196 PHE A CA 1
ATOM 1635 C C . PHE A 1 196 ? -3.252 1.784 0.899 1.00 97.69 196 PHE A C 1
ATOM 1637 O O . PHE A 1 196 ? -3.136 1.799 -0.324 1.00 97.69 196 PHE A O 1
ATOM 1644 N N . ALA A 1 197 ? -2.292 2.238 1.698 1.00 97.12 197 ALA A N 1
ATOM 1645 C CA . ALA A 1 197 ? -0.929 2.525 1.264 1.00 97.12 197 ALA A CA 1
ATOM 1646 C C . ALA A 1 197 ? -0.041 1.335 1.639 1.00 97.12 197 ALA A C 1
ATOM 1648 O O . ALA A 1 197 ? 0.097 1.026 2.823 1.00 97.12 197 ALA A O 1
ATOM 1649 N N . VAL A 1 198 ? 0.532 0.664 0.639 1.00 95.81 198 VAL A N 1
ATOM 1650 C CA . VAL A 1 198 ? 1.273 -0.597 0.813 1.00 95.81 198 VAL A CA 1
ATOM 1651 C C . VAL A 1 198 ? 2.663 -0.540 0.181 1.00 95.81 198 VAL A C 1
ATOM 1653 O O . VAL A 1 198 ? 2.941 0.307 -0.671 1.00 95.81 198 VAL A O 1
ATOM 1656 N N . ALA A 1 199 ? 3.529 -1.475 0.568 1.00 91.25 199 ALA A N 1
ATOM 1657 C CA . ALA A 1 199 ? 4.897 -1.576 0.077 1.00 91.25 199 ALA A CA 1
ATOM 1658 C C . ALA A 1 199 ? 4.986 -2.214 -1.328 1.00 91.25 199 ALA A C 1
ATOM 1660 O O . ALA A 1 199 ? 5.169 -3.420 -1.510 1.00 91.25 199 ALA A O 1
ATOM 1661 N N . GLY A 1 200 ? 4.900 -1.380 -2.365 1.00 93.12 200 GLY A N 1
ATOM 1662 C CA . GLY A 1 200 ? 5.190 -1.777 -3.744 1.00 93.12 200 GLY A CA 1
ATOM 1663 C C . GLY A 1 200 ? 3.996 -2.311 -4.540 1.00 93.12 200 GLY A C 1
ATOM 1664 O O . GLY A 1 200 ? 2.930 -2.646 -4.030 1.00 93.12 200 GLY A O 1
ATOM 1665 N N . GLU A 1 201 ? 4.182 -2.374 -5.857 1.00 95.88 201 GLU A N 1
ATOM 1666 C CA . GLU A 1 201 ? 3.092 -2.535 -6.822 1.00 95.88 201 GLU A CA 1
ATOM 1667 C C . GLU A 1 201 ? 2.496 -3.950 -6.773 1.00 95.88 201 GLU A C 1
ATOM 1669 O O . GLU A 1 201 ? 1.296 -4.132 -6.947 1.00 95.88 201 GLU A O 1
ATOM 1674 N N . GLN A 1 202 ? 3.315 -4.956 -6.446 1.00 94.50 202 GLN A N 1
ATOM 1675 C CA . GLN A 1 202 ? 2.827 -6.324 -6.253 1.00 94.50 202 GLN A CA 1
ATOM 1676 C C . GLN A 1 202 ? 1.852 -6.415 -5.071 1.00 94.50 202 GLN A C 1
ATOM 1678 O O . GLN A 1 202 ? 0.844 -7.108 -5.175 1.00 94.50 202 GLN A O 1
ATOM 1683 N N . ALA A 1 203 ? 2.142 -5.725 -3.962 1.00 94.56 203 ALA A N 1
ATOM 1684 C CA . ALA A 1 203 ? 1.252 -5.700 -2.808 1.00 94.56 203 ALA A CA 1
ATOM 1685 C C . ALA A 1 203 ? -0.068 -5.004 -3.164 1.00 94.56 203 ALA A C 1
ATOM 1687 O O . ALA A 1 203 ? -1.130 -5.517 -2.819 1.00 94.56 203 ALA A O 1
ATOM 1688 N N . VAL A 1 204 ? -0.018 -3.912 -3.940 1.00 96.31 204 VAL A N 1
ATOM 1689 C CA . VAL A 1 204 ? -1.230 -3.257 -4.463 1.00 96.31 204 VAL A CA 1
ATOM 1690 C C . VAL A 1 204 ? -2.100 -4.244 -5.238 1.00 96.31 204 VAL A C 1
ATOM 1692 O O . VAL A 1 204 ? -3.300 -4.319 -4.996 1.00 96.31 204 VAL A O 1
ATOM 1695 N N . GLU A 1 205 ? -1.517 -5.039 -6.135 1.00 96.06 205 GLU A N 1
ATOM 1696 C CA . GLU A 1 205 ? -2.293 -6.000 -6.925 1.00 96.06 205 GLU A CA 1
ATOM 1697 C C . GLU A 1 205 ? -2.843 -7.168 -6.088 1.00 96.06 205 GLU A C 1
ATOM 1699 O O . GLU A 1 205 ? -3.967 -7.602 -6.334 1.00 96.06 205 GLU A O 1
ATOM 1704 N N . CYS A 1 206 ? -2.136 -7.617 -5.043 1.00 94.56 206 CYS A N 1
ATOM 1705 C CA . CYS A 1 206 ? -2.697 -8.563 -4.068 1.00 94.56 206 CYS A CA 1
ATOM 1706 C C . CYS A 1 206 ? -3.935 -7.981 -3.360 1.00 94.56 206 CYS A C 1
ATOM 1708 O O . CYS A 1 206 ? -4.933 -8.673 -3.187 1.00 94.56 206 CYS A O 1
ATOM 1710 N N . TYR A 1 207 ? -3.901 -6.701 -2.985 1.00 95.12 207 TYR A N 1
ATOM 1711 C CA . TYR A 1 207 ? -5.051 -6.013 -2.390 1.00 95.12 207 TYR A CA 1
ATOM 1712 C C . TYR A 1 207 ? -6.222 -5.896 -3.369 1.00 95.12 207 TYR A C 1
ATOM 1714 O O . TYR A 1 207 ? -7.362 -6.195 -3.013 1.00 95.12 207 TYR A O 1
ATOM 1722 N N . ARG A 1 208 ? -5.942 -5.534 -4.624 1.00 94.81 208 ARG A N 1
ATOM 1723 C CA . ARG A 1 208 ? -6.958 -5.433 -5.683 1.00 94.81 208 ARG A CA 1
ATOM 1724 C C . ARG A 1 208 ? -7.608 -6.779 -6.000 1.00 94.81 208 ARG A C 1
ATOM 1726 O O . ARG A 1 208 ? -8.810 -6.826 -6.253 1.00 94.81 208 ARG A O 1
ATOM 1733 N N . GLN A 1 209 ? -6.857 -7.878 -5.910 1.00 92.19 209 GLN A N 1
ATOM 1734 C CA . GLN A 1 209 ? -7.404 -9.236 -5.997 1.00 92.19 209 GLN A CA 1
ATOM 1735 C C . GLN A 1 209 ? -8.399 -9.550 -4.875 1.00 92.19 209 GLN A C 1
ATOM 1737 O O . GLN A 1 209 ? -9.318 -10.328 -5.100 1.00 92.19 209 GLN A O 1
ATOM 1742 N N . LEU A 1 210 ? -8.258 -8.928 -3.704 1.00 91.31 210 LEU A N 1
ATOM 1743 C CA . LEU A 1 210 ? -9.193 -9.048 -2.581 1.00 91.31 210 LEU A CA 1
ATOM 1744 C C . LEU A 1 210 ? -10.349 -8.028 -2.649 1.00 91.31 210 LEU A C 1
ATOM 1746 O O . LEU A 1 210 ? -11.141 -7.941 -1.716 1.00 91.31 210 LEU A O 1
ATOM 1750 N N . GLY A 1 211 ? -10.444 -7.246 -3.730 1.00 92.25 211 GLY A N 1
ATOM 1751 C CA . GLY A 1 211 ? -11.439 -6.183 -3.910 1.00 92.25 211 GLY A CA 1
ATOM 1752 C C . GLY A 1 211 ? -11.105 -4.864 -3.207 1.00 92.25 211 GLY A C 1
ATOM 1753 O O . GLY A 1 211 ? -11.869 -3.900 -3.295 1.00 92.25 211 GLY A O 1
ATOM 1754 N N . LEU A 1 212 ? -9.944 -4.778 -2.557 1.00 94.12 212 LEU A N 1
ATOM 1755 C CA . LEU A 1 212 ? -9.519 -3.606 -1.799 1.00 94.12 212 LEU A CA 1
ATOM 1756 C C . LEU A 1 212 ? -8.861 -2.558 -2.707 1.00 94.12 212 LEU A C 1
ATOM 1758 O O . LEU A 1 212 ? -8.160 -2.885 -3.667 1.00 94.12 212 LEU A O 1
ATOM 1762 N N . THR A 1 213 ? -9.048 -1.281 -2.372 1.00 96.50 213 THR A N 1
ATOM 1763 C CA . THR A 1 213 ? -8.369 -0.169 -3.051 1.00 96.50 213 THR A CA 1
ATOM 1764 C C . THR A 1 213 ? -7.001 0.063 -2.415 1.00 96.50 213 THR A C 1
ATOM 1766 O O . THR A 1 213 ? -6.927 0.388 -1.231 1.00 96.50 213 THR A O 1
ATOM 1769 N N . ALA A 1 214 ? -5.917 -0.046 -3.184 1.00 97.25 214 ALA A N 1
ATOM 1770 C CA . ALA A 1 214 ? -4.562 0.162 -2.678 1.00 97.25 214 ALA A CA 1
ATOM 1771 C C . ALA A 1 214 ? -3.684 0.982 -3.634 1.00 97.25 214 ALA A C 1
ATOM 1773 O O . ALA A 1 214 ? -3.940 1.046 -4.836 1.00 97.25 214 ALA A O 1
ATOM 1774 N N . THR A 1 215 ? -2.636 1.596 -3.087 1.00 97.62 215 THR A N 1
ATOM 1775 C CA . THR A 1 215 ? -1.651 2.406 -3.811 1.00 97.62 215 THR A CA 1
ATOM 1776 C C . THR A 1 215 ? -0.241 2.236 -3.249 1.00 97.62 215 THR A C 1
ATOM 1778 O O . THR A 1 215 ? -0.052 1.793 -2.116 1.00 97.62 215 THR A O 1
ATOM 1781 N N . THR A 1 216 ? 0.754 2.609 -4.051 1.00 96.31 216 THR A N 1
ATOM 1782 C CA . THR A 1 216 ? 2.167 2.701 -3.663 1.00 96.31 216 THR A CA 1
ATOM 1783 C C . THR A 1 216 ? 2.865 3.801 -4.466 1.00 96.31 216 THR A C 1
ATOM 1785 O O . THR A 1 216 ? 2.426 4.179 -5.559 1.00 96.31 216 THR A O 1
ATOM 1788 N N . CYS A 1 217 ? 4.012 4.262 -3.971 1.00 93.81 217 CYS A N 1
ATOM 1789 C CA . CYS A 1 217 ? 4.987 4.976 -4.790 1.00 93.81 217 CYS A CA 1
ATOM 1790 C C . CYS A 1 217 ? 5.747 4.013 -5.714 1.00 93.81 217 CYS A C 1
ATOM 1792 O O . CYS A 1 217 ? 5.878 2.821 -5.424 1.00 93.81 217 CYS A O 1
ATOM 1794 N N . GLN A 1 218 ? 6.291 4.559 -6.804 1.00 89.06 218 GLN A N 1
ATOM 1795 C CA . GLN A 1 218 ? 7.196 3.850 -7.707 1.00 89.06 218 GLN A CA 1
ATOM 1796 C C . GLN A 1 218 ? 8.416 3.297 -6.965 1.00 89.06 218 GLN A C 1
ATOM 1798 O O . GLN A 1 218 ? 9.188 4.048 -6.359 1.00 89.06 218 GLN A O 1
ATOM 1803 N N . GLY A 1 219 ? 8.614 1.981 -7.044 1.00 74.44 219 GLY A N 1
ATOM 1804 C CA . GLY A 1 219 ? 9.751 1.319 -6.403 1.00 74.44 219 GLY A CA 1
ATOM 1805 C C . GLY A 1 219 ? 9.624 1.165 -4.883 1.00 74.44 219 GLY A C 1
ATOM 1806 O O . GLY A 1 219 ? 10.637 0.923 -4.227 1.00 74.44 219 GLY A O 1
ATOM 1807 N N . GLY A 1 220 ? 8.408 1.275 -4.337 1.00 78.50 220 GLY A N 1
ATOM 1808 C CA . GLY A 1 220 ? 8.092 0.966 -2.941 1.00 78.50 220 GLY A CA 1
ATOM 1809 C C . GLY A 1 220 ? 8.190 2.159 -1.987 1.00 78.50 220 GLY A C 1
ATOM 1810 O O . GLY A 1 220 ? 7.810 3.281 -2.316 1.00 78.50 220 GLY A O 1
ATOM 1811 N N . GLU A 1 221 ? 8.684 1.907 -0.776 1.00 77.69 221 GLU A N 1
ATOM 1812 C CA . GLU A 1 221 ? 8.482 2.768 0.400 1.00 77.69 221 GLU A CA 1
ATOM 1813 C C . GLU A 1 221 ? 9.345 4.044 0.441 1.00 77.69 221 GLU A C 1
ATOM 1815 O O . GLU A 1 221 ? 9.033 4.985 1.168 1.00 77.69 221 GLU A O 1
ATOM 1820 N N . ALA A 1 222 ? 10.403 4.138 -0.371 1.00 76.69 222 ALA A N 1
ATOM 1821 C CA . ALA A 1 222 ? 11.422 5.192 -0.259 1.00 76.69 222 ALA A CA 1
ATOM 1822 C C . ALA A 1 222 ? 10.904 6.637 -0.452 1.00 76.69 222 ALA A C 1
ATOM 1824 O O . ALA A 1 222 ? 11.574 7.585 -0.053 1.00 76.69 222 ALA A O 1
ATOM 1825 N N . ASN A 1 223 ? 9.731 6.824 -1.069 1.00 85.19 223 ASN A N 1
ATOM 1826 C CA . ASN A 1 223 ? 9.136 8.142 -1.335 1.00 85.19 223 ASN A CA 1
ATOM 1827 C C . ASN A 1 223 ? 7.729 8.294 -0.738 1.00 85.19 223 ASN A C 1
ATOM 1829 O O . ASN A 1 223 ? 6.889 8.980 -1.321 1.00 85.19 223 ASN A O 1
ATOM 1833 N N . PHE A 1 224 ? 7.450 7.662 0.404 1.00 88.38 224 PHE A N 1
ATOM 1834 C CA . PHE A 1 224 ? 6.112 7.608 1.013 1.00 88.38 224 PHE A CA 1
ATOM 1835 C C . PHE A 1 224 ? 5.416 8.971 1.175 1.00 88.38 224 PHE A C 1
ATOM 1837 O O . PHE A 1 224 ? 4.198 9.049 1.057 1.00 88.38 224 PHE A O 1
ATOM 1844 N N . ARG A 1 225 ? 6.163 10.069 1.372 1.00 91.50 225 ARG A N 1
ATOM 1845 C CA . ARG A 1 225 ? 5.596 11.429 1.504 1.00 91.50 225 ARG A CA 1
ATOM 1846 C C . ARG A 1 225 ? 4.744 11.839 0.300 1.00 91.50 225 ARG A C 1
ATOM 1848 O O . ARG A 1 225 ? 3.733 12.513 0.469 1.00 91.50 225 ARG A O 1
ATOM 1855 N N . GLN A 1 226 ? 5.098 11.355 -0.894 1.00 93.12 226 GLN A N 1
ATOM 1856 C CA . GLN A 1 226 ? 4.335 11.619 -2.115 1.00 93.12 226 GLN A CA 1
ATOM 1857 C C . GLN A 1 226 ? 2.916 11.046 -2.058 1.00 93.12 226 GLN A C 1
ATOM 1859 O O . GLN A 1 226 ? 2.041 11.571 -2.740 1.00 93.12 226 GLN A O 1
ATOM 1864 N N . ILE A 1 227 ? 2.670 10.002 -1.254 1.00 96.06 227 ILE A N 1
ATOM 1865 C CA . ILE A 1 227 ? 1.328 9.438 -1.068 1.00 96.06 227 ILE A CA 1
ATOM 1866 C C . ILE A 1 227 ? 0.414 10.494 -0.448 1.00 96.06 227 ILE A C 1
ATOM 1868 O O . ILE A 1 227 ? -0.635 10.802 -1.007 1.00 96.06 227 ILE A O 1
ATOM 1872 N N . VAL A 1 228 ? 0.838 11.100 0.663 1.00 96.62 228 VAL A N 1
ATOM 1873 C CA . VAL A 1 228 ? 0.062 12.151 1.336 1.00 96.62 228 VAL A CA 1
ATOM 1874 C C . VAL A 1 228 ? -0.083 13.371 0.435 1.00 96.62 228 VAL A C 1
ATOM 1876 O O . VAL A 1 228 ? -1.204 13.822 0.209 1.00 96.62 228 VAL A O 1
ATOM 1879 N N . ASP A 1 229 ? 1.015 13.854 -0.151 1.00 96.12 229 ASP A N 1
ATOM 1880 C CA . ASP A 1 229 ? 0.988 15.056 -0.991 1.00 96.12 229 ASP A CA 1
ATOM 1881 C C . ASP A 1 229 ? 0.039 14.918 -2.192 1.00 96.12 229 ASP A C 1
ATOM 1883 O O . ASP A 1 229 ? -0.639 15.880 -2.551 1.00 96.12 229 ASP A O 1
ATOM 1887 N N . ARG A 1 230 ? -0.035 13.729 -2.809 1.00 96.19 230 ARG A N 1
ATOM 1888 C CA . ARG A 1 230 ? -0.890 13.474 -3.979 1.00 96.19 230 ARG A CA 1
ATOM 1889 C C . ARG A 1 230 ? -2.348 13.186 -3.633 1.00 96.19 230 ARG A C 1
ATOM 1891 O O . ARG A 1 230 ? -3.202 13.357 -4.505 1.00 96.19 230 ARG A O 1
ATOM 1898 N N . LEU A 1 231 ? -2.638 12.731 -2.413 1.00 97.62 231 LEU A N 1
ATOM 1899 C CA . LEU A 1 231 ? -3.992 12.367 -1.978 1.00 97.62 231 LEU A CA 1
ATOM 1900 C C . LEU A 1 231 ? -4.678 13.439 -1.121 1.00 97.62 231 LEU A C 1
ATOM 1902 O O . LEU A 1 231 ? -5.898 13.379 -0.980 1.00 97.62 231 LEU A O 1
ATOM 1906 N N . LYS A 1 232 ? -3.939 14.413 -0.572 1.00 97.75 232 LYS A N 1
ATOM 1907 C CA . LYS A 1 232 ? -4.476 15.416 0.366 1.00 97.75 232 LYS A CA 1
ATOM 1908 C C . LYS A 1 232 ? -5.725 16.134 -0.157 1.00 97.75 232 LYS A C 1
ATOM 1910 O O . LYS A 1 232 ? -6.708 16.194 0.571 1.00 97.75 232 LYS A O 1
ATOM 1915 N N . ASP A 1 233 ? -5.736 16.562 -1.421 1.00 98.06 233 ASP A N 1
ATOM 1916 C CA . ASP A 1 233 ? -6.861 17.312 -1.994 1.00 98.06 233 ASP A CA 1
ATOM 1917 C C . ASP A 1 233 ? -8.136 16.446 -2.041 1.00 98.06 233 ASP A C 1
ATOM 1919 O O . ASP A 1 233 ? -9.227 16.915 -1.730 1.00 98.06 233 ASP A O 1
ATOM 1923 N N . ALA A 1 234 ? -8.004 15.148 -2.350 1.00 98.19 234 ALA A N 1
ATOM 1924 C CA . ALA A 1 234 ? -9.138 14.220 -2.360 1.00 98.19 234 ALA A CA 1
ATOM 1925 C C . ALA A 1 234 ? -9.705 14.005 -0.946 1.00 98.19 234 ALA A C 1
ATOM 1927 O O . ALA A 1 234 ? -10.920 13.951 -0.755 1.00 98.19 234 ALA A O 1
ATOM 1928 N N . PHE A 1 235 ? -8.834 13.931 0.065 1.00 98.38 235 PHE A N 1
ATOM 1929 C CA . PHE A 1 235 ? -9.254 13.854 1.466 1.00 98.38 235 PHE A CA 1
ATOM 1930 C C . PHE A 1 235 ? -9.861 15.165 1.980 1.00 98.38 235 PHE A C 1
ATOM 1932 O O . PHE A 1 235 ? -10.743 15.128 2.837 1.00 98.38 235 PHE A O 1
ATOM 1939 N N . GLU A 1 236 ? -9.416 16.320 1.485 1.00 98.06 236 GLU A N 1
ATOM 1940 C CA . GLU A 1 236 ? -10.033 17.612 1.796 1.00 98.06 236 GLU A CA 1
ATOM 1941 C C . GLU A 1 236 ? -11.460 17.697 1.246 1.00 98.06 236 GLU A C 1
ATOM 1943 O O . GLU A 1 236 ? -12.365 18.076 1.993 1.00 98.06 236 GLU A O 1
ATOM 1948 N N . VAL A 1 237 ? -11.679 17.263 -0.001 1.00 98.12 237 VAL A N 1
ATOM 1949 C CA . VAL A 1 237 ? -13.020 17.152 -0.602 1.00 98.12 237 VAL A CA 1
ATOM 1950 C C . VAL A 1 237 ? -13.895 16.192 0.204 1.00 98.12 237 VAL A C 1
ATOM 1952 O O . VAL A 1 237 ? -14.965 16.585 0.666 1.00 98.12 237 VAL A O 1
ATOM 1955 N N . ALA A 1 238 ? -13.411 14.976 0.476 1.00 97.81 238 ALA A N 1
ATOM 1956 C CA . ALA A 1 238 ? -14.149 13.989 1.263 1.00 97.81 238 ALA A CA 1
ATOM 1957 C C . ALA A 1 238 ? -14.550 14.524 2.650 1.00 97.81 238 ALA A C 1
ATOM 1959 O O . ALA A 1 238 ? -15.670 14.310 3.112 1.00 97.81 238 ALA A O 1
ATOM 1960 N N . ARG A 1 239 ? -13.665 15.287 3.303 1.00 97.31 239 ARG A N 1
ATOM 1961 C CA . ARG A 1 239 ? -13.942 15.929 4.594 1.00 97.31 239 ARG A CA 1
ATOM 1962 C C . ARG A 1 239 ? -15.009 17.018 4.484 1.00 97.31 239 ARG A C 1
ATOM 1964 O O . ARG A 1 239 ? -15.878 17.089 5.352 1.00 97.31 239 ARG A O 1
ATOM 1971 N N . ALA A 1 240 ? -14.952 17.859 3.450 1.00 97.75 240 ALA A N 1
ATOM 1972 C CA . ALA A 1 240 ? -15.962 18.889 3.200 1.00 97.75 240 ALA A CA 1
ATOM 1973 C C . ALA A 1 240 ? -17.353 18.271 2.969 1.00 97.75 240 ALA A C 1
ATOM 1975 O O . ALA A 1 240 ? -18.357 18.797 3.450 1.00 97.75 240 ALA A O 1
ATOM 1976 N N . GLU A 1 241 ? -17.388 17.107 2.323 1.00 97.94 241 GLU A N 1
ATOM 1977 C CA . GLU A 1 241 ? -18.591 16.310 2.068 1.00 97.94 241 GLU A CA 1
ATOM 1978 C C . GLU A 1 241 ? -19.000 15.402 3.244 1.00 97.94 241 GLU A C 1
ATOM 1980 O O . GLU A 1 241 ? -20.007 14.701 3.165 1.00 97.94 241 GLU A O 1
ATOM 1985 N N . LYS A 1 242 ? -18.269 15.447 4.370 1.00 96.94 242 LYS A N 1
ATOM 1986 C CA . LYS A 1 242 ? -18.498 14.625 5.576 1.00 96.94 242 LYS A CA 1
ATOM 1987 C C . LYS A 1 242 ? -18.467 13.112 5.309 1.00 96.94 242 LYS A C 1
ATOM 1989 O O . LYS A 1 242 ? -19.177 12.348 5.965 1.00 96.94 242 LYS A O 1
ATOM 1994 N N . LEU A 1 243 ? -17.639 12.679 4.363 1.00 95.19 243 LEU A N 1
ATOM 1995 C CA . LEU A 1 243 ? -17.364 11.272 4.095 1.00 95.19 243 LEU A CA 1
ATOM 1996 C C . LEU A 1 243 ? -16.357 10.715 5.112 1.00 95.19 243 LEU A C 1
ATOM 1998 O O . LEU A 1 243 ? -15.471 11.426 5.588 1.00 95.19 243 LEU A O 1
ATOM 2002 N N . ASN A 1 244 ? -16.470 9.422 5.418 1.00 94.75 244 ASN A N 1
ATOM 2003 C CA . ASN A 1 244 ? -15.626 8.727 6.400 1.00 94.75 244 ASN A CA 1
ATOM 2004 C C . ASN A 1 244 ? -14.443 7.987 5.750 1.00 94.75 244 ASN A C 1
ATOM 2006 O O . ASN A 1 244 ? -14.130 6.859 6.131 1.00 94.75 244 ASN A O 1
ATOM 2010 N N . SER A 1 245 ? -13.796 8.601 4.760 1.00 96.12 245 SER A N 1
ATOM 2011 C CA . SER A 1 245 ? -12.647 8.000 4.074 1.00 96.12 245 SER A CA 1
ATOM 2012 C C . SER A 1 245 ? -11.465 7.837 5.033 1.00 96.12 245 SER A C 1
ATOM 2014 O O . SER A 1 245 ? -11.172 8.731 5.832 1.00 96.12 245 SER A O 1
ATOM 2016 N N . LEU A 1 246 ? -10.753 6.716 4.926 1.00 97.88 246 LEU A N 1
ATOM 2017 C CA . LEU A 1 246 ? -9.645 6.364 5.819 1.00 97.88 246 LEU A CA 1
ATOM 2018 C C . LEU A 1 246 ? -8.438 5.877 5.018 1.00 97.88 246 LEU A C 1
ATOM 2020 O O . LEU A 1 246 ? -8.576 5.009 4.157 1.00 97.88 246 LEU A O 1
ATOM 2024 N N . LEU A 1 247 ? -7.253 6.395 5.341 1.00 98.06 247 LEU A N 1
ATOM 2025 C CA . LEU A 1 247 ? -5.985 5.865 4.849 1.00 98.06 247 LEU A CA 1
ATOM 2026 C C . LEU A 1 247 ? -5.457 4.787 5.806 1.00 98.06 247 LEU A C 1
ATOM 2028 O O . LEU A 1 247 ? -5.154 5.071 6.962 1.00 98.06 247 LEU A O 1
ATOM 2032 N N . VAL A 1 248 ? -5.299 3.558 5.330 1.00 97.50 248 VAL A N 1
ATOM 2033 C CA . VAL A 1 248 ? -4.662 2.476 6.091 1.00 97.50 248 VAL A CA 1
ATOM 2034 C C . VAL A 1 248 ? -3.248 2.265 5.570 1.00 97.50 248 VAL A C 1
ATOM 2036 O O . VAL A 1 248 ? -3.050 1.975 4.394 1.00 97.50 248 VAL A O 1
ATOM 2039 N N . VAL A 1 249 ? -2.255 2.404 6.438 1.00 96.12 249 VAL A N 1
ATOM 2040 C CA . VAL A 1 249 ? -0.848 2.163 6.113 1.00 96.12 249 VAL A CA 1
ATOM 2041 C C . VAL A 1 249 ? -0.499 0.726 6.480 1.00 96.12 249 VAL A C 1
ATOM 2043 O O . VAL A 1 249 ? -0.627 0.339 7.638 1.00 96.12 249 VAL A O 1
ATOM 2046 N N . HIS A 1 250 ? -0.057 -0.065 5.505 1.00 95.12 250 HIS A N 1
ATOM 2047 C CA . HIS A 1 250 ? 0.413 -1.430 5.731 1.00 95.12 250 HIS A CA 1
ATOM 2048 C C . HIS A 1 250 ? 1.866 -1.553 5.245 1.00 95.12 250 HIS A C 1
ATOM 2050 O O . HIS A 1 250 ? 2.091 -1.710 4.039 1.00 95.12 250 HIS A O 1
ATOM 2056 N N . PRO A 1 251 ? 2.844 -1.403 6.156 1.00 91.62 251 PRO A N 1
ATOM 2057 C CA . PRO A 1 251 ? 4.259 -1.523 5.822 1.00 91.62 251 PRO A CA 1
ATOM 2058 C C . PRO A 1 251 ? 4.655 -2.965 5.496 1.00 91.62 251 PRO A C 1
ATOM 2060 O O . PRO A 1 251 ? 3.932 -3.909 5.825 1.00 91.62 251 PRO A O 1
ATOM 2063 N N . ASP A 1 252 ? 5.826 -3.134 4.876 1.00 86.88 252 ASP A N 1
ATOM 2064 C CA . ASP A 1 252 ? 6.472 -4.447 4.807 1.00 86.88 252 ASP A CA 1
ATOM 2065 C C . ASP A 1 252 ? 6.690 -5.024 6.223 1.00 86.88 252 ASP A C 1
ATOM 2067 O O . ASP A 1 252 ? 6.875 -4.293 7.199 1.00 86.88 252 ASP A O 1
ATOM 2071 N N . ASN A 1 253 ? 6.676 -6.357 6.337 1.00 87.31 253 ASN A N 1
ATOM 2072 C CA . ASN A 1 253 ? 6.862 -7.071 7.605 1.00 87.31 253 ASN A CA 1
ATOM 2073 C C . ASN A 1 253 ? 8.342 -7.105 8.036 1.00 87.31 253 ASN A C 1
ATOM 2075 O O . ASN A 1 253 ? 8.966 -8.167 8.124 1.00 87.31 253 ASN A O 1
ATOM 2079 N N . ASP A 1 254 ? 8.925 -5.926 8.232 1.00 85.62 254 ASP A N 1
ATOM 2080 C CA . ASP A 1 254 ? 10.243 -5.738 8.811 1.00 85.62 254 ASP A CA 1
ATOM 2081 C C . ASP A 1 254 ? 10.342 -4.406 9.577 1.00 85.62 254 ASP A C 1
ATOM 2083 O O . ASP A 1 254 ? 9.555 -3.478 9.395 1.00 85.62 254 ASP A O 1
ATOM 2087 N N . ILE A 1 255 ? 11.350 -4.313 10.450 1.00 81.50 255 ILE A N 1
ATOM 2088 C CA . ILE A 1 255 ? 11.590 -3.149 11.319 1.00 81.50 255 ILE A CA 1
ATOM 2089 C C . ILE A 1 255 ? 11.799 -1.862 10.502 1.00 81.50 255 ILE A C 1
ATOM 2091 O O . ILE A 1 255 ? 11.508 -0.763 10.981 1.00 81.50 255 ILE A O 1
ATOM 2095 N N . THR A 1 256 ? 12.344 -1.966 9.285 1.00 82.00 256 THR A N 1
ATOM 2096 C CA . THR A 1 256 ? 12.607 -0.788 8.448 1.00 82.00 256 THR A CA 1
ATOM 2097 C C . THR A 1 256 ? 11.300 -0.247 7.884 1.00 82.00 256 THR A C 1
ATOM 2099 O O . THR A 1 256 ? 11.062 0.957 8.002 1.00 82.00 256 THR A O 1
ATOM 2102 N N . GLY A 1 257 ? 10.449 -1.120 7.344 1.00 79.69 257 GLY A N 1
ATOM 2103 C CA . GLY A 1 257 ? 9.121 -0.776 6.847 1.00 79.69 257 GLY A CA 1
ATOM 2104 C C . GLY A 1 257 ? 8.254 -0.170 7.946 1.00 79.69 257 GLY A C 1
ATOM 2105 O O . GLY A 1 257 ? 7.706 0.918 7.783 1.00 79.69 257 GLY A O 1
ATOM 2106 N N . GLU A 1 258 ? 8.204 -0.787 9.123 1.00 83.19 258 GLU A N 1
ATOM 2107 C CA . GLU A 1 258 ? 7.418 -0.270 10.248 1.00 83.19 258 GLU A CA 1
ATOM 2108 C C . GLU A 1 258 ? 7.841 1.153 10.671 1.00 83.19 258 GLU A C 1
ATOM 2110 O O . GLU A 1 258 ? 7.021 2.079 10.745 1.00 83.19 258 GLU A O 1
ATOM 2115 N N . ASN A 1 259 ? 9.141 1.362 10.900 1.00 81.75 259 ASN A N 1
ATOM 2116 C CA . ASN A 1 259 ? 9.642 2.638 11.411 1.00 81.75 259 ASN A CA 1
ATOM 2117 C C . ASN A 1 259 ? 9.667 3.743 10.350 1.00 81.75 259 ASN A C 1
ATOM 2119 O O . ASN A 1 259 ? 9.380 4.904 10.650 1.00 81.75 259 ASN A O 1
ATOM 2123 N N . GLN A 1 260 ? 10.058 3.421 9.115 1.00 80.81 260 GLN A N 1
ATOM 2124 C CA . GLN A 1 260 ? 10.213 4.428 8.065 1.00 80.81 260 GLN A CA 1
ATOM 2125 C C . GLN A 1 260 ? 8.916 4.658 7.308 1.00 80.81 260 GLN A C 1
ATOM 2127 O O . GLN A 1 260 ? 8.531 5.809 7.125 1.00 80.81 260 GLN A O 1
ATOM 2132 N N . PHE A 1 261 ? 8.238 3.596 6.882 1.00 84.25 261 PHE A N 1
ATOM 2133 C CA . PHE A 1 261 ? 7.012 3.714 6.108 1.00 84.25 261 PHE A CA 1
ATOM 2134 C C . PHE A 1 261 ? 5.808 3.915 7.021 1.00 84.25 261 PHE A C 1
ATOM 2136 O O . PHE A 1 261 ? 5.139 4.937 6.905 1.00 84.25 261 PHE A O 1
ATOM 2143 N N . GLY A 1 262 ? 5.579 3.011 7.976 1.00 87.75 262 GLY A N 1
ATOM 2144 C CA . GLY A 1 262 ? 4.435 3.064 8.890 1.00 87.75 262 GLY A CA 1
ATOM 2145 C C . GLY A 1 262 ? 4.375 4.371 9.682 1.00 87.75 262 GLY A C 1
ATOM 2146 O O . GLY A 1 262 ? 3.501 5.214 9.469 1.00 87.75 262 GLY A O 1
ATOM 2147 N N . THR A 1 263 ? 5.355 4.579 10.561 1.00 90.12 263 THR A N 1
ATOM 2148 C CA . THR A 1 263 ? 5.345 5.712 11.501 1.00 90.12 263 THR A CA 1
ATOM 2149 C C . THR A 1 263 ? 5.444 7.068 10.793 1.00 90.12 263 THR A C 1
ATOM 2151 O O . THR A 1 263 ? 4.682 7.991 11.093 1.00 90.12 263 THR A O 1
ATOM 2154 N N . GLN A 1 264 ? 6.362 7.228 9.831 1.00 92.19 264 GLN A N 1
ATOM 2155 C CA . GLN A 1 264 ? 6.551 8.537 9.191 1.00 92.19 264 GLN A CA 1
ATOM 2156 C C . GLN A 1 264 ? 5.395 8.902 8.256 1.00 92.19 264 GLN A C 1
ATOM 2158 O O . GLN A 1 264 ? 5.049 10.085 8.169 1.00 92.19 264 GLN A O 1
ATOM 2163 N N . LEU A 1 265 ? 4.774 7.930 7.574 1.00 93.69 265 LEU A N 1
ATOM 2164 C CA . LEU A 1 265 ? 3.609 8.198 6.733 1.00 93.69 265 LEU A CA 1
ATOM 2165 C C . LEU A 1 265 ? 2.404 8.617 7.578 1.00 93.69 265 LEU A C 1
ATOM 2167 O O . LEU A 1 265 ? 1.739 9.582 7.208 1.00 93.69 265 LEU A O 1
ATOM 2171 N N . ILE A 1 266 ? 2.174 7.981 8.732 1.00 95.62 266 ILE A N 1
ATOM 2172 C CA . ILE A 1 266 ? 1.122 8.391 9.676 1.00 95.62 266 ILE A CA 1
ATOM 2173 C C . ILE A 1 266 ? 1.358 9.812 10.186 1.00 95.62 266 ILE A C 1
ATOM 2175 O O . ILE A 1 266 ? 0.459 10.647 10.091 1.00 95.62 266 ILE A O 1
ATOM 2179 N N . ASN A 1 267 ? 2.572 10.128 10.643 1.00 95.38 267 ASN A N 1
ATOM 2180 C CA . ASN A 1 267 ? 2.903 11.480 11.106 1.00 95.38 267 ASN A CA 1
ATOM 2181 C C . ASN A 1 267 ? 2.712 12.528 9.995 1.00 95.38 267 ASN A C 1
ATOM 2183 O O . ASN A 1 267 ? 2.228 13.634 10.242 1.00 95.38 267 ASN A O 1
ATOM 2187 N N . THR A 1 268 ? 3.051 12.170 8.752 1.00 95.81 268 THR A N 1
ATOM 2188 C CA . THR A 1 268 ? 2.824 13.036 7.587 1.00 95.81 268 THR A CA 1
ATOM 2189 C C . THR A 1 268 ? 1.326 13.187 7.306 1.00 95.81 268 THR A C 1
ATOM 2191 O O . THR A 1 268 ? 0.855 14.297 7.112 1.00 95.81 268 THR A O 1
ATOM 2194 N N . ALA A 1 269 ? 0.536 12.114 7.338 1.00 96.75 269 ALA A N 1
ATOM 2195 C CA . ALA A 1 269 ? -0.913 12.183 7.140 1.00 96.75 269 ALA A CA 1
ATOM 2196 C C . ALA A 1 269 ? -1.593 13.067 8.203 1.00 96.75 269 ALA A C 1
ATOM 2198 O O . ALA A 1 269 ? -2.438 13.904 7.873 1.00 96.75 269 ALA A O 1
ATOM 2199 N N . GLN A 1 270 ? -1.165 12.952 9.464 1.00 96.44 270 GLN A N 1
ATOM 2200 C CA . GLN A 1 270 ? -1.664 13.760 10.578 1.00 96.44 270 GLN A CA 1
ATOM 2201 C C . GLN A 1 270 ? -1.398 15.258 10.388 1.00 96.44 270 GLN A C 1
ATOM 2203 O O . GLN A 1 270 ? -2.292 16.064 10.655 1.00 96.44 270 GLN A O 1
ATOM 2208 N N . SER A 1 271 ? -0.223 15.653 9.878 1.00 96.88 271 SER A N 1
ATOM 2209 C CA . SER A 1 271 ? 0.084 17.073 9.635 1.00 96.88 271 SER A CA 1
ATOM 2210 C C . SER A 1 271 ? -0.827 17.709 8.574 1.00 96.88 271 SER A C 1
ATOM 2212 O O . SER A 1 271 ? -1.126 18.900 8.654 1.00 96.88 271 SER A O 1
ATOM 2214 N N . TYR A 1 272 ? -1.360 16.900 7.651 1.00 96.75 272 TYR A N 1
ATOM 2215 C CA . TYR A 1 272 ? -2.367 17.291 6.655 1.00 96.75 272 TYR A CA 1
ATOM 2216 C C . TYR A 1 272 ? -3.819 16.996 7.081 1.00 96.75 272 TYR A C 1
ATOM 2218 O O . TYR A 1 272 ? -4.760 17.179 6.301 1.00 96.75 272 TYR A O 1
ATOM 2226 N N . LYS A 1 273 ? -4.036 16.569 8.334 1.00 96.81 273 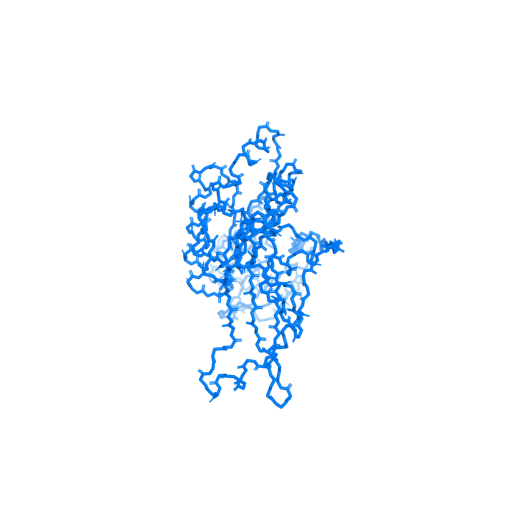LYS A N 1
ATOM 2227 C CA . LYS A 1 273 ? -5.354 16.202 8.885 1.00 96.81 273 LYS A CA 1
ATOM 2228 C C . LYS A 1 273 ? -6.059 15.095 8.082 1.00 96.81 273 LYS A C 1
ATOM 2230 O O . LYS A 1 273 ? -7.287 15.082 7.983 1.00 96.81 273 LYS A O 1
ATOM 2235 N N . ILE A 1 274 ? -5.296 14.191 7.474 1.00 97.81 274 ILE A N 1
ATOM 2236 C CA . ILE A 1 274 ? -5.829 13.004 6.802 1.00 97.81 274 ILE A CA 1
ATOM 2237 C C . ILE A 1 274 ? -6.100 11.935 7.872 1.00 97.81 274 ILE A C 1
ATOM 2239 O O . ILE A 1 274 ? -5.175 11.603 8.618 1.00 97.81 274 ILE A O 1
ATOM 2243 N N . PRO A 1 275 ? -7.329 11.386 7.974 1.00 97.38 275 PRO A N 1
ATOM 2244 C CA . PRO A 1 275 ? -7.604 10.255 8.855 1.00 97.38 275 PRO A CA 1
ATOM 2245 C C . PRO A 1 275 ? -6.761 9.058 8.418 1.00 97.38 275 PRO A C 1
ATOM 2247 O O . PRO A 1 275 ? -6.902 8.585 7.288 1.00 97.38 275 PRO A O 1
ATOM 2250 N N . ALA A 1 276 ? -5.877 8.584 9.295 1.00 97.06 276 ALA A N 1
ATOM 2251 C CA . ALA A 1 276 ? -4.988 7.480 8.976 1.00 97.06 276 ALA A CA 1
ATOM 2252 C C . ALA A 1 276 ? -4.732 6.560 10.174 1.00 97.06 276 ALA A C 1
ATOM 2254 O O . ALA A 1 276 ? -4.650 7.023 11.312 1.00 97.06 276 ALA A O 1
ATOM 2255 N N . VAL A 1 277 ? -4.581 5.266 9.894 1.00 96.31 277 VAL A N 1
ATOM 2256 C CA . VAL A 1 277 ? -4.182 4.223 10.853 1.00 96.31 277 VAL A CA 1
ATOM 2257 C C . VAL A 1 277 ? -3.120 3.330 10.222 1.00 96.31 277 VAL A C 1
ATOM 2259 O O . VAL A 1 277 ? -3.099 3.178 9.001 1.00 96.31 277 VAL A O 1
ATOM 2262 N N . ALA A 1 278 ? -2.239 2.746 11.029 1.00 93.50 278 ALA A N 1
ATOM 2263 C CA . ALA A 1 278 ? -1.276 1.751 10.569 1.00 93.50 278 ALA A CA 1
ATOM 2264 C C . ALA A 1 278 ? -1.688 0.354 11.043 1.00 93.50 278 ALA A C 1
ATOM 2266 O O . ALA A 1 278 ? -2.258 0.209 12.123 1.00 93.50 278 ALA A O 1
ATOM 2267 N N . ILE A 1 279 ? -1.412 -0.657 10.223 1.00 91.38 279 ILE A N 1
ATOM 2268 C CA . ILE A 1 279 ? -1.404 -2.059 10.645 1.00 91.38 279 ILE A CA 1
ATOM 2269 C C . ILE A 1 279 ? -0.007 -2.338 11.197 1.00 91.38 279 ILE A C 1
ATOM 2271 O O . ILE A 1 279 ? 0.970 -2.071 10.500 1.00 91.38 279 ILE A O 1
ATOM 2275 N N . GLU A 1 280 ? 0.076 -2.856 12.419 1.00 85.19 280 GLU A N 1
ATOM 2276 C CA . GLU A 1 280 ? 1.320 -3.286 13.069 1.00 85.19 280 GLU A CA 1
ATOM 2277 C C . GLU A 1 280 ? 1.607 -4.735 12.634 1.00 85.19 280 GLU A C 1
ATOM 2279 O O . GLU A 1 280 ? 0.872 -5.639 13.028 1.00 85.19 280 GLU A O 1
ATOM 2284 N N . PRO A 1 281 ? 2.592 -4.994 11.749 1.00 74.19 281 PRO A N 1
ATOM 2285 C CA . PRO A 1 281 ? 2.810 -6.338 11.210 1.00 74.19 281 PRO A CA 1
ATOM 2286 C C . PRO A 1 281 ? 3.642 -7.243 12.135 1.00 74.19 281 PRO A C 1
ATOM 2288 O O . PRO A 1 281 ? 3.724 -8.445 11.875 1.00 74.19 281 PRO A O 1
ATOM 2291 N N . LEU A 1 282 ? 4.287 -6.674 13.163 1.00 76.62 282 LEU A N 1
ATOM 2292 C CA . LEU A 1 282 ? 5.213 -7.368 14.067 1.00 76.62 282 LEU A CA 1
ATOM 2293 C C . LEU A 1 282 ? 4.604 -7.751 15.430 1.00 76.62 282 LEU A C 1
ATOM 2295 O O . LEU A 1 282 ? 5.275 -8.459 16.186 1.00 76.62 282 LEU A O 1
ATOM 2299 N N . ASP A 1 283 ? 3.358 -7.349 15.701 1.00 62.72 283 ASP A N 1
ATOM 2300 C CA . ASP A 1 283 ? 2.603 -7.635 16.934 1.00 62.72 283 ASP A CA 1
ATOM 2301 C C . ASP A 1 283 ? 1.542 -8.737 16.738 1.00 62.72 283 ASP A C 1
ATOM 2303 O O . ASP A 1 283 ? 1.375 -9.574 17.663 1.00 62.72 283 ASP A O 1
#

Sequence (283 aa):
MNADIQFEANRQTPCPLCGHDHYCFLIQGLEGHIDKIVCQWTDEAPEGWDRTGTTKDGRGIFSRRGARQKRKHFPDIVELKIEHRGDIPEWKDHLLDMRGERLPLQRFGKVQELAIEYLYPDPNSQQPLGKVVRRQWTDRRRAYSEGRKTKHVRPWHWVHDPEGGWWSDRGKGDKPWSLYREKEVKEAIHRGEVVFAVAGEQAVECYRQLGLTATTCQGGEANFRQIVDRLKDAFEVARAEKLNSLLVVHPDNDITGENQFGTQLINTAQSYKIPAVAIEPLD

Secondary structure (DSSP, 8-state):
-PPPEEEE-BTTB--TTT--SSS-EEEE-TTSSEEEEEESS--SPPTTEEEEEE-TTSPEEEEETT-------------------S-----BSEEE-TTSPEEEPPEETTEEEEEEEEEEE-TTSSSEEEEEEEEEES-HHHHHHTT--SEEEEEEEEEP-TT--EEE-SSS-SSPPPPBTHHHHHHHHTTT-EEEEESSHHHHHHHHHTT-EEEB-TTSGGGTHHHHHHHHHHHHHHHHTT---EEEEE--SSHHIIIIIIIHHHHHHHHTT--EEE--S--